Protein AF-A0A0D0J124-F1 (afdb_monomer)

pLDDT: mean 75.65, std 25.46, range [23.95, 98.06]

Organism: NCBI:txid1602169

Nearest PDB structures (foldseek):
  6egc-assembly1_A  TM=4.442E-01  e=1.620E+00  synthetic construct
  6vud-assembly1_B  TM=5.228E-01  e=5.026E+00  Ehrlichia ch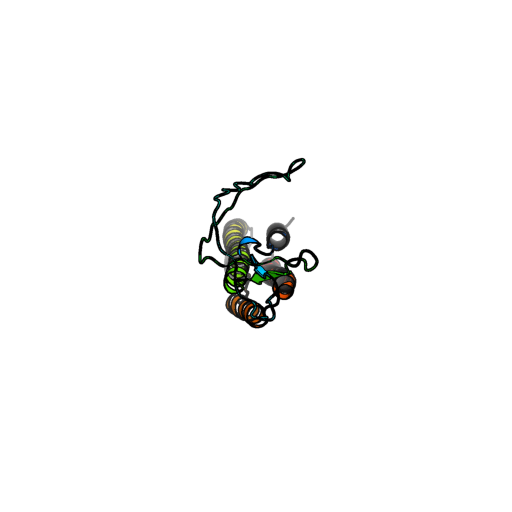affeensis str. Arkansas

Structure (mmCIF, N/CA/C/O backbone):
data_AF-A0A0D0J124-F1
#
_entry.id   AF-A0A0D0J124-F1
#
loop_
_atom_site.group_PDB
_atom_site.id
_atom_site.type_symbol
_atom_site.label_atom_id
_atom_site.label_alt_id
_atom_site.label_comp_id
_atom_site.label_asym_id
_atom_site.label_entity_id
_atom_site.label_seq_id
_atom_site.pdbx_PDB_ins_code
_atom_site.Cartn_x
_atom_site.Cartn_y
_atom_site.Cartn_z
_atom_site.occupancy
_atom_site.B_iso_or_equiv
_atom_site.auth_se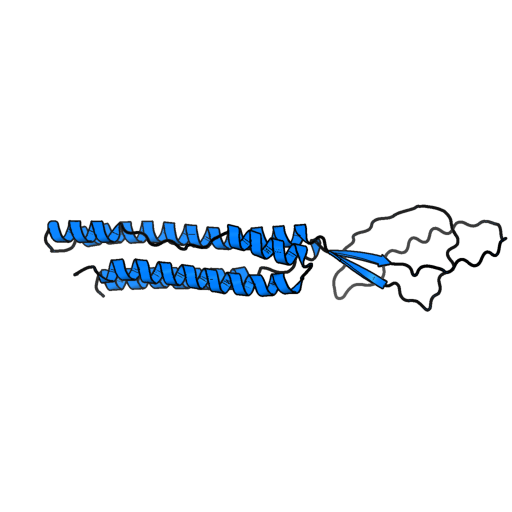q_id
_atom_site.auth_comp_id
_atom_site.auth_asym_id
_atom_site.auth_atom_id
_atom_site.pdbx_PDB_model_num
ATOM 1 N N . MET A 1 1 ? -25.513 6.585 13.853 1.00 73.81 1 MET A N 1
ATOM 2 C CA . MET A 1 1 ? -24.207 6.013 13.490 1.00 73.81 1 MET A CA 1
ATOM 3 C C . MET A 1 1 ? -23.538 5.579 14.777 1.00 73.81 1 MET A C 1
ATOM 5 O O . MET A 1 1 ? -23.297 6.422 15.634 1.00 73.81 1 MET A O 1
ATOM 9 N N . SER A 1 2 ? -23.366 4.275 14.939 1.00 86.00 2 SER A N 1
ATOM 10 C CA . SER A 1 2 ? -22.624 3.636 16.028 1.00 86.00 2 SER A CA 1
ATOM 11 C C . SER A 1 2 ? -21.136 3.991 15.963 1.00 86.00 2 SER A C 1
ATOM 13 O O . SER A 1 2 ? -20.645 4.495 14.946 1.00 86.00 2 SER A O 1
ATOM 15 N N . VAL A 1 3 ? -20.406 3.716 17.047 1.00 87.25 3 VAL A N 1
ATOM 16 C CA . VAL A 1 3 ? -18.958 3.964 17.108 1.00 87.25 3 VAL A CA 1
ATOM 17 C C . VAL A 1 3 ? -18.250 3.180 15.999 1.00 87.25 3 VAL A C 1
ATOM 19 O O . VAL A 1 3 ? -17.533 3.779 15.201 1.00 87.25 3 VAL A O 1
ATOM 22 N N . LYS A 1 4 ? -18.519 1.876 15.852 1.00 88.50 4 LYS A N 1
ATOM 23 C CA . LYS A 1 4 ? -17.908 1.059 14.789 1.00 88.50 4 LYS A CA 1
ATOM 24 C C . LYS A 1 4 ? -18.169 1.594 13.377 1.00 88.50 4 LYS A C 1
ATOM 26 O O . LYS A 1 4 ? -17.225 1.708 12.603 1.00 88.50 4 LYS A O 1
ATOM 31 N N . GLU A 1 5 ? -19.399 2.003 13.051 1.00 90.75 5 GLU A N 1
ATOM 32 C CA . GLU A 1 5 ? -19.737 2.552 11.726 1.00 90.75 5 GLU A CA 1
ATOM 33 C C . GLU A 1 5 ? -18.940 3.825 11.417 1.00 90.75 5 GLU A C 1
ATOM 35 O O . GLU A 1 5 ? -18.435 3.982 10.308 1.00 90.75 5 GLU A O 1
ATOM 40 N N . LYS A 1 6 ? -18.767 4.709 12.409 1.00 93.75 6 LYS A N 1
ATOM 41 C CA . LYS A 1 6 ? -17.961 5.932 12.283 1.00 93.75 6 LYS A CA 1
ATOM 42 C C . LYS A 1 6 ? -16.491 5.620 11.977 1.00 93.75 6 LYS A C 1
ATOM 44 O O . LYS A 1 6 ? -15.909 6.263 11.106 1.00 93.75 6 LYS A O 1
ATOM 49 N N . TYR A 1 7 ? -15.893 4.644 12.664 1.00 93.75 7 TYR A N 1
ATOM 50 C CA . TYR A 1 7 ? -14.488 4.274 12.442 1.00 93.75 7 TYR A CA 1
ATOM 51 C C . TYR A 1 7 ? -14.276 3.465 11.156 1.00 93.75 7 TYR A C 1
ATOM 53 O O . TYR A 1 7 ? -13.267 3.671 10.487 1.00 93.75 7 TYR A O 1
ATOM 61 N N . ILE A 1 8 ? -15.237 2.632 10.745 1.00 94.31 8 ILE A N 1
ATOM 62 C CA . ILE A 1 8 ? -15.225 1.962 9.433 1.00 94.31 8 ILE A CA 1
ATOM 63 C C . ILE A 1 8 ? -15.361 2.992 8.299 1.00 94.31 8 ILE A C 1
ATOM 65 O O . ILE A 1 8 ? -14.621 2.921 7.320 1.00 94.31 8 ILE A O 1
ATOM 69 N N . ALA A 1 9 ? -16.232 3.997 8.441 1.00 95.88 9 ALA A N 1
ATOM 70 C CA . ALA A 1 9 ? -16.365 5.077 7.461 1.00 95.88 9 ALA A CA 1
ATOM 71 C C . ALA A 1 9 ? -15.081 5.918 7.334 1.00 95.88 9 ALA A C 1
ATOM 73 O O . ALA A 1 9 ? -14.660 6.222 6.219 1.00 95.88 9 ALA A O 1
ATOM 74 N N . ALA A 1 10 ? -14.426 6.244 8.454 1.00 96.06 10 ALA A N 1
ATOM 75 C CA . ALA A 1 10 ? -13.139 6.942 8.446 1.00 96.06 10 ALA A CA 1
ATOM 76 C C . ALA A 1 10 ? -12.021 6.093 7.809 1.00 96.06 10 ALA A C 1
ATOM 78 O O . ALA A 1 10 ? -11.262 6.593 6.984 1.00 96.06 10 ALA A O 1
ATOM 79 N N . LEU A 1 11 ? -11.959 4.796 8.125 1.00 95.75 11 LEU A N 1
ATOM 80 C CA . LEU A 1 11 ? -11.015 3.853 7.518 1.00 95.75 11 LEU A CA 1
ATOM 81 C C . LEU A 1 11 ? -11.215 3.731 5.992 1.00 95.75 11 LEU A C 1
ATOM 83 O O . LEU A 1 11 ? -10.244 3.636 5.244 1.00 95.75 11 LEU A O 1
ATOM 87 N N . ASN A 1 12 ? -12.466 3.772 5.525 1.00 97.19 12 ASN A N 1
ATOM 88 C CA . ASN A 1 12 ? -12.813 3.749 4.103 1.00 97.19 12 ASN A CA 1
ATOM 89 C C . ASN A 1 12 ? -12.414 5.050 3.376 1.00 97.19 12 ASN A C 1
ATOM 91 O O . ASN A 1 12 ? -11.966 5.002 2.234 1.00 97.19 12 ASN A O 1
ATOM 95 N N . ASP A 1 13 ? -12.535 6.210 4.027 1.00 97.50 13 ASP A N 1
ATOM 96 C CA . ASP A 1 13 ? -12.048 7.491 3.492 1.00 97.50 13 ASP A CA 1
ATOM 97 C C . ASP A 1 13 ? -10.513 7.490 3.336 1.00 97.50 13 ASP A C 1
ATOM 99 O O . ASP A 1 13 ? -9.984 7.870 2.290 1.00 97.50 13 ASP A O 1
ATOM 103 N N . GLU A 1 14 ? -9.784 6.960 4.322 1.00 96.81 14 GLU A N 1
ATOM 104 C CA . GLU A 1 14 ? -8.326 6.775 4.246 1.00 96.81 14 GLU A CA 1
ATOM 105 C C . GLU A 1 14 ? -7.906 5.794 3.137 1.00 96.81 14 GLU A C 1
ATOM 107 O O . GLU A 1 14 ? -7.009 6.097 2.343 1.00 96.81 14 GLU A O 1
ATOM 112 N N . GLN A 1 15 ? -8.602 4.659 3.007 1.00 97.75 15 GLN A N 1
ATOM 113 C CA . GLN A 1 15 ? -8.413 3.704 1.908 1.00 97.75 15 GLN A CA 1
ATOM 114 C C . GLN A 1 15 ? -8.606 4.381 0.540 1.00 97.75 15 GLN A C 1
ATOM 116 O O . GLN A 1 15 ? -7.751 4.257 -0.345 1.00 97.75 15 GLN A O 1
ATOM 121 N N . ALA A 1 16 ? -9.676 5.164 0.378 1.00 98.06 16 ALA A N 1
ATOM 122 C CA . ALA A 1 16 ? -9.990 5.845 -0.874 1.00 98.06 16 ALA A CA 1
ATOM 123 C C . ALA A 1 16 ? -8.939 6.909 -1.235 1.00 98.06 16 ALA A C 1
ATOM 125 O O . ALA A 1 16 ? -8.523 6.997 -2.398 1.00 98.06 16 ALA A O 1
ATOM 126 N N . LYS A 1 17 ? -8.447 7.675 -0.249 1.00 97.62 17 LYS A N 1
ATOM 127 C CA . LYS A 1 17 ? -7.340 8.634 -0.427 1.00 97.62 17 LYS A CA 1
ATOM 128 C C . LYS A 1 17 ? -6.074 7.945 -0.922 1.00 97.62 17 LYS A C 1
ATOM 130 O O . LYS A 1 17 ? -5.463 8.429 -1.874 1.00 97.62 17 LYS A O 1
ATOM 135 N N . MET A 1 18 ? -5.693 6.810 -0.334 1.00 97.06 18 MET A N 1
ATOM 136 C CA . MET A 1 18 ? -4.470 6.094 -0.720 1.00 97.06 18 MET A CA 1
ATOM 137 C C . MET A 1 18 ? -4.591 5.452 -2.104 1.00 97.06 18 MET A C 1
ATOM 139 O O . MET A 1 18 ? -3.680 5.600 -2.918 1.00 97.06 18 MET A O 1
ATOM 143 N N . VAL A 1 19 ? -5.733 4.841 -2.438 1.00 97.81 19 VAL A N 1
ATOM 144 C CA . VAL A 1 19 ? -5.999 4.332 -3.799 1.00 97.81 19 VAL A CA 1
ATOM 145 C C . VAL A 1 19 ? -5.957 5.461 -4.838 1.00 97.81 19 VAL A C 1
ATOM 147 O O . VAL A 1 19 ? -5.409 5.278 -5.928 1.00 97.81 19 VAL A O 1
ATOM 150 N N . SER A 1 20 ? -6.498 6.638 -4.510 1.00 97.94 20 SER A N 1
ATOM 151 C CA . SER A 1 20 ? -6.435 7.830 -5.367 1.00 97.94 20 SER A CA 1
ATOM 152 C C . SER A 1 20 ? -4.997 8.340 -5.537 1.00 97.94 20 SER A C 1
ATOM 154 O O . SER A 1 20 ? -4.557 8.580 -6.663 1.00 97.94 20 SER A O 1
ATOM 156 N N . TYR A 1 21 ? -4.231 8.427 -4.443 1.00 97.88 21 TYR A N 1
ATOM 157 C CA . TYR A 1 21 ? -2.821 8.824 -4.456 1.00 97.88 21 TYR A CA 1
ATOM 158 C C . TYR A 1 21 ? -1.976 7.907 -5.343 1.00 97.88 21 TYR A C 1
ATOM 160 O O . TYR A 1 21 ? -1.244 8.409 -6.197 1.00 97.88 21 TYR A O 1
ATOM 168 N N . VAL A 1 22 ? -2.107 6.580 -5.191 1.00 97.56 22 VAL A N 1
ATOM 169 C CA . VAL A 1 22 ? -1.366 5.605 -6.007 1.00 97.56 22 VAL A CA 1
ATOM 170 C C . VAL A 1 22 ? -1.621 5.878 -7.485 1.00 97.56 22 VAL A C 1
ATOM 172 O O . VAL A 1 22 ? -0.664 6.179 -8.190 1.00 97.56 22 VAL A O 1
ATOM 175 N N . LYS A 1 23 ? -2.888 5.892 -7.925 1.00 96.62 23 LYS A N 1
ATOM 176 C CA . LYS A 1 23 ? -3.275 6.163 -9.325 1.00 96.62 23 LYS A CA 1
ATOM 177 C C . LYS A 1 23 ? -2.755 7.505 -9.844 1.00 96.62 23 LYS A C 1
ATOM 179 O O . LYS A 1 23 ? -2.317 7.613 -10.986 1.00 96.62 23 LYS A O 1
ATOM 184 N N . GLN A 1 24 ? -2.811 8.553 -9.019 1.00 96.50 24 GLN A N 1
ATOM 185 C CA . GLN A 1 24 ? -2.349 9.882 -9.418 1.00 96.50 24 GLN A CA 1
ATOM 186 C C . GLN A 1 24 ? -0.824 9.936 -9.583 1.00 96.50 24 GLN A C 1
ATOM 188 O O . GLN A 1 24 ? -0.323 10.688 -10.420 1.00 96.50 24 GLN A O 1
ATOM 193 N N . MET A 1 25 ? -0.078 9.189 -8.770 1.00 96.38 25 MET A N 1
ATOM 194 C CA . MET A 1 25 ? 1.382 9.220 -8.775 1.00 96.38 25 MET A CA 1
ATOM 195 C C . MET A 1 25 ? 1.989 8.224 -9.761 1.00 96.38 25 MET A C 1
ATOM 197 O O . MET A 1 25 ? 2.951 8.589 -10.432 1.00 96.38 25 MET A O 1
ATOM 201 N N . THR A 1 26 ? 1.407 7.034 -9.943 1.00 93.38 26 THR A N 1
ATOM 202 C CA . THR A 1 26 ? 1.798 6.077 -10.997 1.00 93.38 26 THR A CA 1
ATOM 203 C C . THR A 1 26 ? 1.629 6.690 -12.385 1.00 93.38 26 THR A C 1
ATOM 205 O O . THR A 1 26 ? 2.547 6.607 -13.198 1.00 93.38 26 THR A O 1
ATOM 208 N N . ALA A 1 27 ? 0.538 7.425 -12.625 1.00 92.12 27 ALA A N 1
ATOM 209 C CA . ALA A 1 27 ? 0.311 8.165 -13.870 1.00 92.12 27 ALA A CA 1
ATOM 210 C C . ALA A 1 27 ? 1.366 9.257 -14.168 1.00 92.12 27 ALA A C 1
ATOM 212 O O . ALA A 1 27 ? 1.490 9.690 -15.313 1.00 92.12 27 ALA A O 1
ATOM 213 N N . LYS A 1 28 ? 2.137 9.702 -13.164 1.00 92.19 28 LYS A N 1
ATOM 214 C CA . LYS A 1 28 ? 3.252 10.656 -13.323 1.00 92.19 28 LYS A CA 1
ATOM 215 C C . LYS A 1 28 ? 4.610 9.970 -13.531 1.00 92.19 28 LYS A C 1
ATOM 217 O O . LYS A 1 28 ? 5.585 10.668 -13.802 1.00 92.19 28 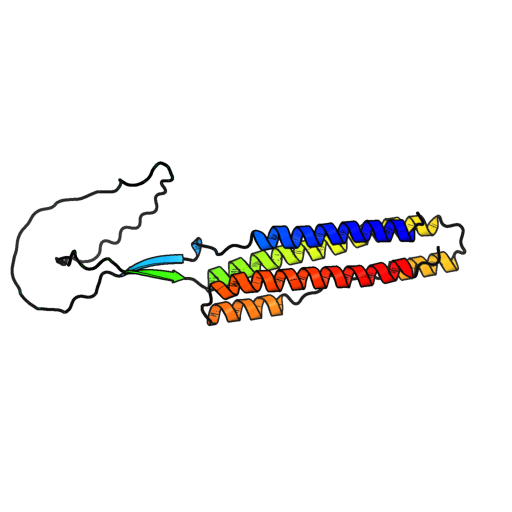LYS A O 1
ATOM 222 N N . VAL A 1 29 ? 4.705 8.641 -13.408 1.00 90.81 29 VAL A N 1
ATOM 223 C CA . VAL A 1 29 ? 5.955 7.892 -13.633 1.00 90.81 29 VAL A CA 1
ATOM 224 C C . VAL A 1 29 ? 6.166 7.703 -15.135 1.00 90.81 29 VAL A C 1
ATOM 226 O O . VAL A 1 29 ? 5.657 6.766 -15.752 1.00 90.81 29 VAL A O 1
ATOM 229 N N . THR A 1 30 ? 6.912 8.625 -15.736 1.00 86.94 30 THR A N 1
ATOM 230 C CA . THR A 1 30 ? 7.206 8.650 -17.172 1.00 86.94 30 THR A CA 1
ATOM 231 C C . THR A 1 30 ? 8.620 8.165 -17.479 1.00 86.94 30 THR A C 1
ATOM 233 O O . THR A 1 30 ? 9.482 8.074 -16.607 1.00 86.94 30 THR A O 1
ATOM 236 N N . PHE A 1 31 ? 8.869 7.835 -18.748 1.00 82.06 31 PHE A N 1
ATOM 237 C CA . PHE A 1 31 ? 10.199 7.431 -19.186 1.00 82.06 31 PHE A CA 1
ATOM 238 C C . PHE A 1 31 ? 11.176 8.624 -19.103 1.00 82.06 31 PHE A C 1
ATOM 240 O O . PHE A 1 31 ? 10.861 9.701 -19.619 1.00 82.06 31 PHE A O 1
ATOM 247 N N . PRO A 1 32 ? 12.358 8.476 -18.475 1.00 83.69 32 PRO A N 1
ATOM 248 C CA . PRO A 1 32 ? 13.297 9.575 -18.319 1.00 83.69 32 PRO A CA 1
ATOM 249 C C . PRO A 1 32 ? 14.093 9.789 -19.613 1.00 83.69 32 PRO A C 1
ATOM 251 O O . PRO A 1 32 ? 15.138 9.176 -19.819 1.00 83.69 32 PRO A O 1
ATOM 254 N N . GLU A 1 33 ? 13.654 10.718 -20.465 1.00 79.44 33 GLU A N 1
ATOM 255 C CA . GLU A 1 33 ? 14.384 11.092 -21.695 1.00 79.44 33 GLU A CA 1
ATOM 256 C C . GLU A 1 33 ? 15.822 11.587 -21.422 1.00 79.44 33 GLU A C 1
ATOM 258 O O . GLU A 1 33 ? 16.688 11.515 -22.286 1.00 79.44 33 GLU A O 1
ATOM 263 N N . THR A 1 34 ? 16.139 11.999 -20.189 1.00 75.38 34 THR A N 1
ATOM 264 C CA . THR A 1 34 ? 17.513 12.307 -19.740 1.00 75.38 34 THR A CA 1
ATOM 265 C C . THR A 1 34 ? 18.448 11.087 -19.678 1.00 75.38 34 THR A C 1
ATOM 267 O O . THR A 1 34 ? 19.662 11.248 -19.531 1.00 75.38 34 THR A O 1
ATOM 270 N N . ALA A 1 35 ? 17.915 9.865 -19.787 1.00 72.62 35 ALA A N 1
ATOM 271 C CA . ALA A 1 35 ? 18.682 8.629 -19.942 1.00 72.62 35 ALA A CA 1
ATOM 272 C C . ALA A 1 35 ? 19.014 8.299 -21.412 1.00 72.62 35 ALA A C 1
ATOM 274 O O . ALA A 1 35 ? 19.743 7.336 -21.659 1.00 72.62 35 ALA A O 1
ATOM 275 N N . VAL A 1 36 ? 18.504 9.081 -22.369 1.00 73.62 36 VAL A N 1
ATOM 276 C CA . VAL A 1 36 ? 18.683 8.874 -23.810 1.00 73.62 36 VAL A CA 1
ATOM 277 C C . VAL A 1 36 ? 19.833 9.722 -24.343 1.00 73.62 36 VAL A C 1
ATOM 279 O O . VAL A 1 36 ? 19.888 10.933 -24.136 1.00 73.62 36 VAL A O 1
ATOM 282 N N . THR A 1 37 ? 20.725 9.100 -25.106 1.00 72.00 37 THR A N 1
ATOM 283 C CA . THR A 1 37 ? 21.725 9.780 -25.932 1.00 72.00 37 THR A CA 1
ATOM 284 C C . THR A 1 37 ? 21.418 9.533 -27.410 1.00 72.00 37 THR A C 1
ATOM 286 O O . THR A 1 37 ? 21.247 8.402 -27.860 1.00 72.00 37 THR A O 1
ATOM 289 N N . THR A 1 38 ? 21.333 10.606 -28.198 1.00 63.34 38 THR A N 1
ATOM 290 C CA . THR A 1 38 ? 21.086 10.512 -29.646 1.00 63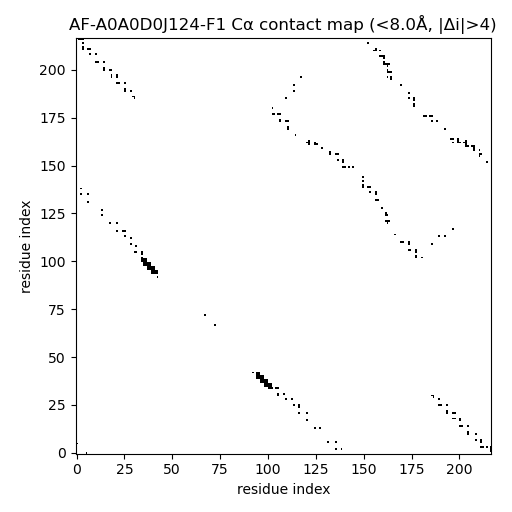.34 38 THR A CA 1
ATOM 291 C C . THR A 1 38 ? 22.402 10.643 -30.395 1.00 63.34 38 THR A C 1
ATOM 293 O O . THR A 1 38 ? 22.929 11.742 -30.562 1.00 63.34 38 THR A O 1
ATOM 296 N N . ASN A 1 39 ? 22.928 9.517 -30.872 1.00 59.66 39 ASN A N 1
ATOM 297 C CA . ASN A 1 39 ? 24.173 9.474 -31.631 1.00 59.66 39 ASN A CA 1
ATOM 298 C C . ASN A 1 39 ? 23.885 9.468 -33.139 1.00 59.66 39 ASN A C 1
ATOM 300 O O . ASN A 1 39 ? 23.254 8.550 -33.664 1.00 59.66 39 ASN A O 1
ATOM 304 N N . TYR A 1 40 ? 24.375 10.479 -33.859 1.00 53.62 40 TYR A N 1
ATOM 305 C CA . TYR A 1 40 ? 24.262 10.545 -35.318 1.00 53.62 40 TYR A CA 1
ATOM 306 C C . TYR A 1 40 ? 25.367 9.724 -35.981 1.00 53.62 40 TYR A C 1
ATOM 308 O O . TYR A 1 40 ? 26.508 10.175 -36.110 1.00 53.62 40 TYR A O 1
ATOM 316 N N . ILE A 1 41 ? 25.027 8.524 -36.448 1.00 52.62 41 ILE A N 1
ATOM 317 C CA . ILE A 1 41 ? 25.964 7.685 -37.193 1.00 52.62 41 ILE A CA 1
ATOM 318 C C . ILE A 1 41 ? 26.065 8.238 -38.618 1.00 52.62 41 ILE A C 1
ATOM 320 O O . ILE A 1 41 ? 25.146 8.101 -39.433 1.00 52.62 41 ILE A O 1
ATOM 324 N N . LYS A 1 42 ? 27.203 8.871 -38.933 1.00 48.81 42 LYS A N 1
ATOM 325 C CA . LYS A 1 42 ? 27.579 9.158 -40.324 1.00 48.81 42 LYS A CA 1
ATOM 326 C C . LYS A 1 42 ? 27.743 7.819 -41.059 1.00 48.81 42 LYS A C 1
ATOM 328 O O . LYS A 1 42 ? 28.397 6.929 -40.516 1.00 48.81 42 LYS A O 1
ATOM 333 N N . PRO A 1 43 ? 27.182 7.649 -42.270 1.00 42.22 43 PRO A N 1
ATOM 334 C CA . PRO A 1 43 ? 27.295 6.391 -42.999 1.00 42.22 43 PRO A CA 1
ATOM 335 C C . PRO A 1 43 ? 28.767 6.050 -43.260 1.00 42.22 43 PRO A C 1
ATOM 337 O O . PRO A 1 43 ? 29.526 6.886 -43.756 1.00 42.22 43 PRO A O 1
ATOM 340 N N . ALA A 1 44 ? 29.159 4.816 -42.935 1.00 42.22 44 ALA A N 1
ATOM 341 C CA . ALA A 1 44 ? 30.499 4.314 -43.208 1.00 42.22 44 ALA A CA 1
ATOM 342 C C . ALA A 1 44 ? 30.788 4.351 -44.718 1.00 42.22 44 ALA A C 1
ATOM 344 O O . ALA A 1 44 ? 29.937 3.994 -45.539 1.00 42.22 44 ALA A O 1
ATOM 345 N N . LYS A 1 45 ? 31.993 4.794 -45.090 1.00 50.31 45 LYS A N 1
ATOM 346 C CA . LYS A 1 45 ? 32.449 4.784 -46.483 1.00 50.31 45 LYS A CA 1
ATOM 347 C C . LYS A 1 45 ? 33.103 3.451 -46.823 1.00 50.31 45 LYS A C 1
ATOM 349 O O . LYS A 1 45 ? 33.914 2.953 -46.052 1.00 50.31 45 LYS A O 1
ATOM 354 N N . HIS A 1 46 ? 32.845 2.961 -48.034 1.00 34.59 46 HIS A N 1
ATOM 355 C CA . HIS A 1 46 ? 33.808 2.095 -48.706 1.00 34.59 46 HIS A CA 1
ATOM 356 C C . HIS A 1 46 ? 35.042 2.930 -49.066 1.00 34.59 46 HIS A C 1
ATOM 358 O O . HIS A 1 46 ? 34.918 4.009 -49.651 1.00 34.59 46 HIS A O 1
ATOM 364 N N . THR A 1 47 ? 36.224 2.439 -48.708 1.00 31.47 47 THR A N 1
ATOM 365 C CA . THR A 1 47 ? 37.494 3.092 -49.024 1.00 31.47 47 THR A CA 1
ATOM 366 C C . THR A 1 47 ? 37.833 2.869 -50.494 1.00 31.47 47 THR A C 1
ATOM 368 O O . THR A 1 47 ? 38.242 1.776 -50.873 1.00 31.47 47 THR A O 1
ATOM 371 N N . VAL A 1 48 ? 37.702 3.907 -51.320 1.00 33.66 48 VAL A N 1
ATOM 372 C CA . VAL A 1 48 ? 38.385 3.969 -52.619 1.00 33.66 48 VAL A CA 1
ATOM 373 C C . VAL A 1 48 ? 39.555 4.925 -52.453 1.00 33.66 48 VAL A C 1
ATOM 375 O O . VAL A 1 48 ? 39.361 6.101 -52.149 1.00 33.66 48 VAL A O 1
ATOM 378 N N . ALA A 1 49 ? 40.770 4.402 -52.597 1.00 33.84 49 ALA A N 1
ATOM 379 C CA . ALA A 1 49 ? 41.977 5.207 -52.561 1.00 33.84 49 ALA A CA 1
ATOM 380 C C . ALA A 1 49 ? 42.152 5.934 -53.902 1.00 33.84 49 ALA A C 1
ATOM 382 O O . ALA A 1 49 ? 42.411 5.307 -54.926 1.00 33.84 49 ALA A O 1
ATOM 383 N N . SER A 1 50 ? 42.051 7.260 -53.888 1.00 30.92 50 SER A N 1
ATOM 384 C CA . SER A 1 50 ? 42.555 8.128 -54.952 1.00 30.92 50 SER A CA 1
ATOM 385 C C . SER A 1 50 ? 43.171 9.369 -54.311 1.00 30.92 50 SER A C 1
ATOM 387 O O . SER A 1 50 ? 42.567 10.014 -53.454 1.00 30.92 50 SER A O 1
ATOM 389 N N . GLY A 1 51 ? 44.437 9.629 -54.637 1.00 30.12 51 GLY A N 1
ATOM 390 C CA . GLY A 1 51 ? 45.229 10.667 -53.982 1.00 30.12 51 GLY A CA 1
ATOM 391 C C . GLY A 1 51 ? 45.055 12.060 -54.588 1.00 30.12 51 GLY A C 1
ATOM 392 O O . GLY A 1 51 ? 44.367 12.241 -55.585 1.00 30.12 51 GLY A O 1
ATOM 393 N N . ILE A 1 52 ? 45.807 13.001 -54.006 1.00 28.75 52 ILE A N 1
ATOM 394 C CA . ILE A 1 52 ? 46.135 14.327 -54.551 1.00 28.75 52 ILE A CA 1
ATOM 395 C C . ILE A 1 52 ? 44.936 15.286 -54.696 1.00 28.75 52 ILE A C 1
ATOM 397 O O . ILE A 1 52 ? 44.250 15.308 -55.710 1.00 28.75 52 ILE A O 1
ATOM 401 N N . CYS A 1 53 ? 44.797 16.214 -53.742 1.00 26.20 53 CYS A N 1
ATOM 402 C CA . CYS A 1 53 ? 45.127 17.612 -54.048 1.00 26.20 53 CYS A CA 1
ATOM 403 C C . CYS A 1 53 ? 45.377 18.453 -52.786 1.00 26.20 53 CYS A C 1
ATOM 405 O O . CYS A 1 53 ? 44.913 18.129 -51.694 1.00 26.20 53 CYS A O 1
ATOM 407 N N . LEU A 1 54 ? 46.173 19.507 -52.962 1.00 29.56 54 LEU A N 1
ATOM 408 C CA . LEU A 1 54 ? 46.688 20.407 -51.927 1.00 29.56 54 LEU A CA 1
ATOM 409 C C . LEU A 1 54 ? 45.817 21.670 -51.762 1.00 29.56 54 LEU A C 1
ATOM 411 O O . LEU A 1 54 ? 44.880 21.895 -52.519 1.00 29.56 54 LEU A O 1
ATOM 415 N N . ALA A 1 55 ? 46.265 22.524 -50.834 1.00 25.84 55 ALA A N 1
ATOM 416 C CA . ALA A 1 55 ? 45.976 23.955 -50.702 1.00 25.84 55 ALA A CA 1
ATOM 417 C C . ALA A 1 55 ? 44.667 24.376 -50.001 1.00 25.84 55 ALA A C 1
ATOM 419 O O . ALA A 1 55 ? 43.586 24.364 -50.572 1.00 25.84 55 ALA A O 1
ATOM 420 N N . GLY A 1 56 ? 44.847 24.885 -48.775 1.00 24.66 56 GLY A N 1
ATOM 421 C CA . GLY A 1 56 ? 44.646 26.312 -48.490 1.00 24.66 56 GLY A CA 1
ATOM 422 C C . GLY A 1 56 ? 43.215 26.853 -48.387 1.00 24.66 56 GLY A C 1
ATOM 423 O O . GLY A 1 56 ? 42.437 26.790 -49.327 1.00 24.66 56 GLY A O 1
ATOM 424 N N . GLY A 1 57 ? 42.930 27.536 -47.274 1.00 23.95 57 GLY A N 1
ATOM 425 C CA . GLY A 1 57 ? 41.762 28.414 -47.143 1.00 23.95 57 GLY A CA 1
ATOM 426 C C . GLY A 1 57 ? 40.922 28.112 -45.909 1.00 23.95 57 GLY A C 1
ATOM 427 O O . GLY A 1 57 ? 40.146 27.161 -45.884 1.00 23.95 57 GLY A O 1
ATOM 428 N N . ALA A 1 58 ? 41.058 28.947 -44.880 1.00 35.03 58 ALA A N 1
ATOM 429 C CA . ALA A 1 58 ? 40.165 28.913 -43.732 1.00 35.03 58 ALA A CA 1
ATOM 430 C C . ALA A 1 58 ? 38.776 29.446 -44.115 1.00 35.03 58 ALA A C 1
ATOM 432 O 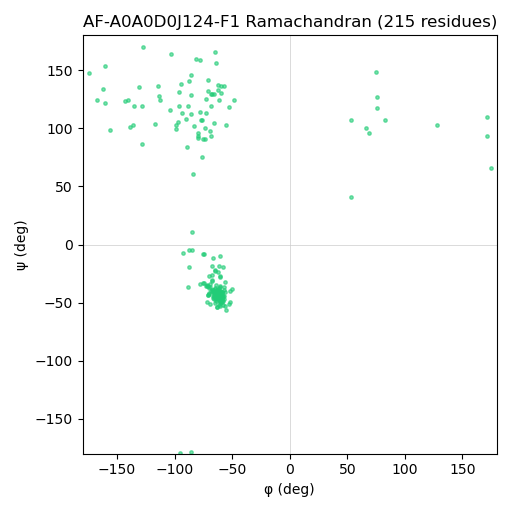O . ALA A 1 58 ? 38.670 30.546 -44.653 1.00 35.03 58 ALA A O 1
ATOM 433 N N . LEU A 1 59 ? 37.716 28.727 -43.741 1.00 26.19 59 LEU A N 1
ATOM 434 C CA . LEU A 1 59 ? 36.400 29.323 -43.511 1.00 26.19 59 LEU A CA 1
ATOM 435 C C . LEU A 1 59 ? 35.788 28.743 -42.236 1.00 26.19 59 LEU A C 1
ATOM 437 O O . LEU A 1 59 ? 35.265 27.629 -42.205 1.00 26.19 59 LEU A O 1
ATOM 441 N N . SER A 1 60 ? 35.854 29.544 -41.176 1.00 35.91 60 SER A N 1
ATOM 442 C CA . SER A 1 60 ? 35.149 29.326 -39.918 1.00 35.91 60 SER A CA 1
ATOM 443 C C . SER A 1 60 ? 33.646 29.496 -40.143 1.00 35.9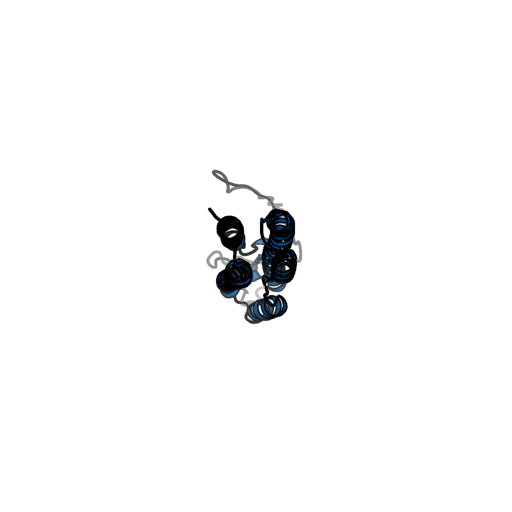1 60 SER A C 1
ATOM 445 O O . SER A 1 60 ? 33.132 30.609 -40.073 1.00 35.91 60 SER A O 1
ATOM 447 N N . ILE A 1 61 ? 32.922 28.408 -40.411 1.00 33.47 61 ILE A N 1
ATOM 448 C CA . ILE A 1 61 ? 31.455 28.451 -40.482 1.00 33.47 61 ILE A CA 1
ATOM 449 C C . ILE A 1 61 ? 30.885 28.185 -39.089 1.00 33.47 61 ILE A C 1
ATOM 451 O O . ILE A 1 61 ? 30.513 27.068 -38.730 1.00 33.47 61 ILE A O 1
ATOM 455 N N . ALA A 1 62 ? 30.816 29.255 -38.300 1.00 34.84 62 ALA A N 1
ATOM 456 C CA . ALA A 1 62 ? 29.911 29.325 -37.167 1.00 34.84 62 ALA A CA 1
ATOM 457 C C . ALA A 1 62 ? 28.482 29.509 -37.701 1.00 34.84 62 ALA A C 1
ATOM 459 O O . ALA A 1 62 ? 28.093 30.613 -38.068 1.00 34.84 62 ALA A O 1
ATOM 460 N N . VAL A 1 63 ? 27.700 28.428 -37.745 1.00 29.12 63 VAL A N 1
ATOM 461 C CA . VAL A 1 63 ? 26.238 28.499 -37.900 1.00 29.12 63 VAL A CA 1
ATOM 462 C C . VAL A 1 63 ? 25.600 27.659 -36.802 1.00 29.12 63 VAL A C 1
ATOM 464 O O . VAL A 1 63 ? 25.291 26.481 -36.968 1.00 29.12 63 VAL A O 1
ATOM 467 N N . GLY A 1 64 ? 25.412 28.300 -35.652 1.00 26.97 64 GLY A N 1
ATOM 468 C CA . GLY A 1 64 ? 24.199 28.067 -34.880 1.00 26.97 64 GLY A CA 1
ATOM 469 C C . GLY A 1 64 ? 23.066 28.913 -35.468 1.00 26.97 64 GLY A C 1
ATOM 470 O O . GLY A 1 64 ? 23.332 29.921 -36.116 1.00 26.97 64 GLY A O 1
ATOM 471 N N . LEU A 1 65 ? 21.823 28.524 -35.172 1.00 25.64 65 LEU A N 1
ATOM 472 C CA . LEU A 1 65 ? 20.588 29.268 -35.460 1.00 25.64 65 LEU A CA 1
ATOM 473 C C . LEU A 1 65 ? 20.200 29.380 -36.949 1.00 25.64 65 LEU A C 1
ATOM 475 O O . LEU A 1 65 ? 20.518 30.346 -37.632 1.00 25.64 65 LEU A O 1
ATOM 479 N N . TYR A 1 66 ? 19.327 28.476 -37.393 1.00 29.06 66 TYR A N 1
ATOM 480 C CA . TYR A 1 66 ? 17.897 28.800 -37.326 1.00 29.06 66 TYR A CA 1
ATOM 481 C C . TYR A 1 66 ? 17.049 27.529 -37.405 1.00 29.06 66 TYR A C 1
ATOM 483 O O . TYR A 1 66 ? 17.152 26.788 -38.376 1.00 29.06 66 TYR A O 1
ATOM 491 N N . LEU A 1 67 ? 16.222 27.309 -36.380 1.00 32.69 67 LEU A N 1
ATOM 492 C CA . LEU A 1 67 ? 14.876 26.725 -36.432 1.00 32.69 67 LEU A CA 1
ATOM 493 C C . LEU A 1 67 ? 14.425 26.485 -34.989 1.00 32.69 67 LEU A C 1
ATOM 495 O O . LEU A 1 67 ? 14.777 25.470 -34.405 1.00 32.69 67 LEU A O 1
ATOM 499 N N . GLU A 1 68 ? 13.715 27.465 -34.425 1.00 32.84 68 GLU A N 1
ATOM 500 C CA . GLU A 1 68 ? 12.540 27.281 -33.554 1.00 32.84 68 GLU A CA 1
ATOM 501 C C . GLU A 1 68 ? 12.122 28.624 -32.937 1.00 32.84 68 GLU A C 1
ATOM 503 O O . GLU A 1 68 ? 12.835 29.187 -32.111 1.00 32.84 68 GLU A O 1
ATOM 508 N N . LYS A 1 69 ? 10.979 29.159 -33.372 1.00 37.69 69 LYS A N 1
ATOM 509 C CA . LYS A 1 69 ? 9.749 29.412 -32.591 1.00 37.69 69 LYS A CA 1
ATOM 510 C C . LYS A 1 69 ? 8.693 29.902 -33.602 1.00 37.69 69 LYS A C 1
ATOM 512 O O . LYS A 1 69 ? 9.055 30.546 -34.578 1.00 37.69 69 LYS A O 1
ATOM 517 N N . ASN A 1 70 ? 7.392 29.650 -33.475 1.00 33.19 70 ASN A N 1
ATOM 518 C CA . ASN A 1 70 ? 6.572 29.231 -32.328 1.00 33.19 70 ASN A CA 1
ATOM 519 C C . ASN A 1 70 ? 7.024 27.938 -31.599 1.00 33.19 70 ASN A C 1
ATOM 521 O O . ASN A 1 70 ? 6.737 26.840 -32.053 1.00 33.19 70 ASN A O 1
ATOM 525 N N . GLY A 1 71 ? 7.675 28.101 -30.433 1.00 27.62 71 GLY A N 1
ATOM 526 C CA . GLY A 1 71 ? 8.205 27.032 -29.554 1.00 27.62 71 GLY A CA 1
ATOM 527 C C . GLY A 1 71 ? 9.497 26.325 -30.027 1.00 27.62 71 GLY A C 1
ATOM 528 O O . GLY A 1 71 ? 9.685 26.257 -31.232 1.00 27.62 71 GLY A O 1
ATOM 529 N N . ILE A 1 72 ? 10.422 25.832 -29.175 1.00 25.42 72 ILE A N 1
ATOM 530 C CA . ILE A 1 72 ? 11.004 26.380 -27.916 1.00 25.42 72 ILE A CA 1
ATOM 531 C C . ILE A 1 72 ? 12.537 26.098 -27.874 1.00 25.42 72 ILE A C 1
ATOM 533 O O . ILE A 1 72 ? 12.975 25.045 -27.425 1.00 25.42 72 ILE A O 1
ATOM 537 N N . SER A 1 73 ? 13.365 27.108 -28.185 1.00 34.00 73 SER A N 1
ATOM 538 C CA . SER A 1 73 ? 14.839 27.063 -28.044 1.00 34.00 73 SER A CA 1
ATOM 539 C C . SER A 1 73 ? 15.366 26.540 -26.687 1.00 34.00 73 SER A C 1
ATOM 541 O O . SER A 1 73 ? 15.156 27.193 -25.662 1.00 34.00 73 SER A O 1
ATOM 543 N N . ALA A 1 74 ? 16.216 25.504 -26.728 1.00 31.08 74 ALA A N 1
ATOM 544 C CA . ALA A 1 74 ? 17.312 25.230 -25.779 1.00 31.08 74 ALA A CA 1
ATOM 545 C C . ALA A 1 74 ? 18.381 24.356 -26.485 1.00 31.08 74 ALA A C 1
ATOM 547 O O . ALA A 1 74 ? 18.143 23.193 -26.781 1.00 31.08 74 ALA A O 1
ATOM 548 N N . VAL A 1 75 ? 19.482 24.911 -27.005 1.00 35.59 75 VAL A N 1
ATOM 549 C CA . VAL A 1 75 ? 20.754 25.173 -26.292 1.00 35.59 75 VAL A CA 1
ATOM 550 C C . VAL A 1 75 ? 21.320 23.926 -25.590 1.00 35.59 75 VAL A C 1
ATOM 552 O O . VAL A 1 75 ? 20.837 23.523 -24.540 1.00 35.59 75 VAL A O 1
ATOM 555 N N . GLY A 1 76 ? 22.400 23.361 -26.147 1.00 26.09 76 GLY A N 1
ATOM 556 C CA . GLY A 1 76 ? 23.100 22.195 -25.589 1.00 26.09 76 GLY A CA 1
ATOM 557 C C . GLY A 1 76 ? 24.218 21.682 -26.502 1.00 26.09 76 GLY A C 1
ATOM 558 O O . GLY A 1 76 ? 24.104 20.609 -27.085 1.00 26.09 76 GLY A O 1
ATOM 559 N N . GLY A 1 77 ? 25.272 22.478 -26.703 1.00 27.77 77 GLY A N 1
ATOM 560 C CA . GLY A 1 77 ? 26.376 22.118 -27.599 1.00 27.77 77 GLY A CA 1
ATOM 561 C C . GLY A 1 77 ? 27.462 21.269 -26.931 1.00 27.77 77 GLY A C 1
ATOM 562 O O . GLY A 1 77 ? 27.815 21.507 -25.781 1.00 27.77 77 GLY A O 1
ATOM 563 N N . VAL A 1 78 ? 28.069 20.357 -27.697 1.00 28.05 78 VAL A N 1
ATOM 564 C CA . VAL A 1 78 ? 29.417 19.825 -27.434 1.00 28.05 78 VAL A CA 1
ATOM 565 C C . VAL A 1 78 ? 30.181 19.806 -28.755 1.00 28.05 78 VAL A C 1
ATOM 567 O O . VAL A 1 78 ? 29.774 19.145 -29.709 1.00 28.05 78 VAL A O 1
ATOM 570 N N . ALA A 1 79 ? 31.293 20.536 -28.819 1.00 34.88 79 ALA A N 1
ATOM 571 C CA . ALA A 1 79 ? 32.215 20.466 -29.942 1.00 34.88 79 ALA A CA 1
ATOM 572 C C . ALA A 1 79 ? 33.210 19.317 -29.722 1.00 34.88 79 ALA A C 1
ATOM 574 O O . ALA A 1 79 ? 33.875 19.271 -28.691 1.00 34.88 79 ALA A O 1
ATOM 575 N N . MET A 1 80 ? 33.368 18.433 -30.710 1.00 34.94 80 MET A N 1
ATOM 576 C CA . MET A 1 80 ? 34.538 17.554 -30.802 1.00 34.94 80 MET A CA 1
ATOM 577 C C . MET A 1 80 ? 35.317 17.873 -32.074 1.00 34.94 80 MET A C 1
ATOM 579 O O . MET A 1 80 ? 34.923 17.505 -33.180 1.00 34.94 80 MET A O 1
ATOM 583 N N . ALA A 1 81 ? 36.437 18.571 -31.894 1.00 35.75 81 ALA A N 1
ATOM 584 C CA . ALA A 1 81 ? 37.445 18.763 -32.922 1.00 35.75 81 ALA A CA 1
ATOM 585 C C . ALA A 1 81 ? 38.475 17.627 -32.835 1.00 35.75 81 ALA A C 1
ATOM 587 O O . ALA A 1 81 ? 39.294 17.606 -31.921 1.00 35.75 81 ALA A O 1
ATOM 588 N N . CYS A 1 82 ? 38.460 16.706 -33.801 1.00 30.75 82 CYS A N 1
ATOM 589 C CA . CYS A 1 82 ? 39.512 15.704 -33.981 1.00 30.75 82 CYS A CA 1
ATOM 590 C C . CYS A 1 82 ? 39.757 15.441 -35.471 1.00 30.75 82 CYS A C 1
ATOM 592 O O . CYS A 1 82 ? 38.849 15.001 -36.170 1.00 30.75 82 CYS A O 1
ATOM 594 N N . GLY A 1 83 ? 41.008 15.624 -35.909 1.00 29.09 83 GLY A N 1
ATOM 595 C CA . GLY A 1 83 ? 41.573 14.988 -37.106 1.00 29.09 83 GLY A CA 1
ATOM 596 C C . GLY A 1 83 ? 41.132 15.549 -38.464 1.00 29.09 83 GLY A C 1
ATOM 597 O O . GLY A 1 83 ? 39.978 15.437 -38.870 1.00 29.09 83 GLY A O 1
ATOM 598 N N . ALA A 1 84 ? 42.090 16.081 -39.225 1.00 32.34 84 ALA A N 1
ATOM 599 C CA . ALA A 1 84 ? 41.860 16.470 -40.610 1.00 32.34 84 ALA A CA 1
ATOM 600 C C . ALA A 1 84 ? 41.572 15.248 -41.503 1.00 32.34 84 ALA A C 1
ATOM 602 O O . ALA A 1 84 ? 42.338 14.288 -41.545 1.00 32.34 84 ALA A O 1
ATOM 603 N N . GLY A 1 85 ? 40.492 15.331 -42.277 1.00 29.33 85 GLY A N 1
ATOM 604 C CA . GLY A 1 85 ? 40.192 14.433 -43.387 1.00 29.33 85 GLY A CA 1
ATOM 605 C C . GLY A 1 85 ? 39.060 15.024 -44.220 1.00 29.33 85 GLY A C 1
ATOM 606 O O . GLY A 1 85 ? 38.000 15.337 -43.676 1.00 29.33 85 GLY A O 1
ATOM 607 N N . LEU A 1 86 ? 39.260 15.212 -45.530 1.00 29.81 86 LEU A N 1
ATOM 608 C CA . LEU A 1 86 ? 38.196 15.709 -46.409 1.00 29.81 86 LEU A CA 1
ATOM 609 C C . LEU A 1 86 ? 37.156 14.608 -46.662 1.00 29.81 86 LEU A C 1
ATOM 611 O O . LEU A 1 86 ? 37.228 13.823 -47.609 1.00 29.81 86 LEU A O 1
ATOM 615 N N . TRP A 1 87 ? 36.136 14.560 -45.810 1.00 36.28 87 TRP A N 1
ATOM 616 C CA . TRP A 1 87 ? 34.999 13.667 -45.992 1.00 36.28 87 TRP A CA 1
ATOM 617 C C . TRP A 1 87 ? 34.021 14.249 -47.015 1.00 36.28 87 TRP A C 1
ATOM 619 O O . TRP A 1 87 ? 33.086 14.954 -46.648 1.00 36.28 87 TRP A O 1
ATOM 629 N N .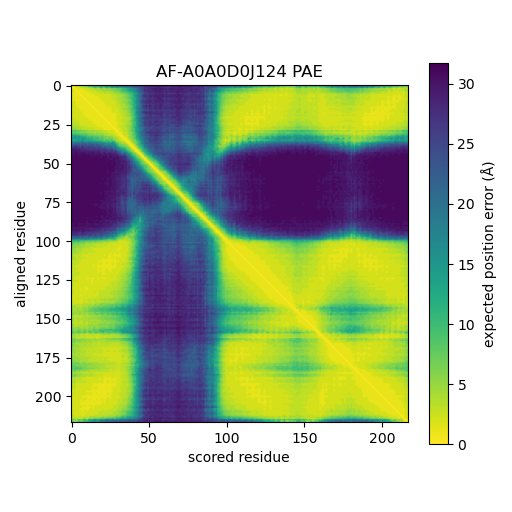 ALA A 1 88 ? 34.176 13.894 -48.296 1.00 38.84 88 ALA A N 1
ATOM 630 C CA . ALA A 1 88 ? 33.112 14.103 -49.286 1.00 38.84 88 ALA A CA 1
ATOM 631 C C . ALA A 1 88 ? 31.798 13.474 -48.776 1.00 38.84 88 ALA A C 1
ATOM 633 O O . ALA A 1 88 ? 31.765 12.268 -48.512 1.00 38.84 88 ALA A O 1
ATOM 634 N N . ILE A 1 89 ? 30.757 14.286 -48.580 1.00 42.62 89 ILE A N 1
ATOM 635 C CA . ILE A 1 89 ? 29.465 13.858 -48.032 1.00 42.62 89 ILE A CA 1
ATOM 636 C C . ILE A 1 89 ? 28.574 13.399 -49.186 1.00 42.62 89 ILE A C 1
ATOM 638 O O . ILE A 1 89 ? 28.224 14.203 -50.051 1.00 42.62 89 ILE A O 1
ATOM 642 N N . ASP A 1 90 ? 28.155 12.133 -49.174 1.00 42.00 90 ASP A N 1
ATOM 643 C CA . ASP A 1 90 ? 27.055 11.680 -50.027 1.00 42.00 90 ASP A CA 1
ATOM 644 C C . ASP A 1 90 ? 25.746 12.299 -49.514 1.00 42.00 90 ASP A C 1
ATOM 646 O O . ASP A 1 90 ? 25.130 11.811 -48.564 1.00 42.00 90 ASP A O 1
ATOM 650 N N . ARG A 1 91 ? 25.329 13.405 -50.146 1.00 48.06 91 ARG A N 1
ATOM 651 C CA . ARG A 1 91 ? 24.119 14.165 -49.787 1.00 48.06 91 ARG A CA 1
ATOM 652 C C . ARG A 1 91 ? 22.822 13.346 -49.888 1.00 48.06 91 ARG A C 1
ATOM 654 O O . ARG A 1 91 ? 21.789 13.835 -49.441 1.00 48.06 91 ARG A O 1
ATOM 661 N N . LYS A 1 92 ? 22.838 12.133 -50.461 1.00 45.78 92 LYS A N 1
ATOM 662 C CA . LYS A 1 92 ? 21.645 11.278 -50.595 1.00 45.78 92 LYS A CA 1
ATOM 663 C C . LYS A 1 92 ? 21.385 10.371 -49.389 1.00 45.78 92 LYS A C 1
ATOM 665 O O . LYS A 1 92 ? 20.252 9.922 -49.225 1.00 45.78 92 LYS A O 1
ATOM 670 N N . LYS A 1 93 ? 22.374 10.111 -48.524 1.00 45.94 93 LYS A N 1
ATOM 671 C CA . LYS A 1 93 ? 22.184 9.279 -47.321 1.00 45.94 93 LYS A CA 1
ATOM 672 C C . LYS A 1 93 ? 21.937 10.149 -46.091 1.00 45.94 93 LYS A C 1
ATOM 674 O O . LYS A 1 93 ? 22.862 10.752 -45.550 1.00 45.94 93 LYS A O 1
ATOM 679 N N . LYS A 1 94 ? 20.679 10.190 -45.635 1.00 46.88 94 LYS A N 1
ATOM 680 C CA . LYS A 1 94 ? 20.306 10.816 -44.355 1.00 46.88 94 LYS A CA 1
ATOM 681 C C . LYS A 1 94 ? 21.101 10.152 -43.212 1.00 46.88 94 LYS A C 1
ATOM 683 O O . LYS A 1 94 ? 21.219 8.925 -43.222 1.00 46.88 94 LYS A O 1
ATOM 688 N N . PRO A 1 95 ? 21.648 10.915 -42.247 1.00 50.44 95 PRO A N 1
ATOM 689 C CA . PRO A 1 95 ? 22.321 10.331 -41.091 1.00 50.44 95 PRO A CA 1
ATOM 690 C C . PRO A 1 95 ? 21.324 9.505 -40.275 1.00 50.44 95 PRO A C 1
ATOM 692 O O . PRO A 1 95 ? 20.190 9.934 -40.057 1.00 50.44 95 PRO A O 1
ATOM 695 N N . ILE A 1 96 ? 21.747 8.327 -39.821 1.00 53.47 96 ILE A N 1
ATOM 696 C CA . ILE A 1 96 ? 20.913 7.471 -38.977 1.00 53.47 96 ILE A CA 1
ATOM 697 C C . ILE A 1 96 ? 21.113 7.932 -37.535 1.00 53.47 96 ILE A C 1
ATOM 699 O O . ILE A 1 96 ? 22.205 7.797 -36.978 1.00 53.47 96 ILE A O 1
ATOM 703 N N . ALA A 1 97 ? 20.066 8.499 -36.939 1.00 56.38 97 ALA A N 1
ATOM 704 C CA . ALA A 1 97 ? 20.029 8.760 -35.509 1.00 56.38 97 ALA A CA 1
ATOM 705 C C . ALA A 1 97 ? 19.861 7.421 -34.777 1.00 56.38 97 ALA A C 1
ATOM 707 O O . ALA A 1 97 ? 18.825 6.769 -34.899 1.00 56.38 97 ALA A O 1
ATOM 708 N N . LYS A 1 98 ? 20.884 6.998 -34.032 1.00 59.62 98 LYS A N 1
ATOM 709 C CA . LYS A 1 98 ? 20.791 5.856 -33.123 1.00 59.62 98 LYS A CA 1
ATOM 710 C C . LYS A 1 98 ? 20.433 6.383 -31.734 1.00 59.62 98 LYS A C 1
ATOM 712 O O . LYS A 1 98 ? 21.239 7.087 -31.124 1.00 59.62 98 LYS A O 1
ATOM 717 N N . ARG A 1 99 ? 19.230 6.041 -31.260 1.00 68.31 99 ARG A N 1
ATOM 718 C CA . ARG A 1 99 ? 18.840 6.183 -29.851 1.00 68.31 99 ARG A CA 1
ATOM 719 C C . ARG A 1 99 ? 19.661 5.166 -29.061 1.00 68.31 99 ARG A C 1
ATOM 721 O O . ARG A 1 99 ? 19.600 3.973 -29.351 1.00 68.31 99 ARG A O 1
ATOM 728 N N . ASP A 1 100 ? 20.467 5.648 -28.133 1.00 77.44 100 ASP A N 1
ATOM 729 C CA . ASP A 1 100 ? 21.215 4.843 -27.177 1.00 77.44 100 ASP A CA 1
ATOM 730 C C . ASP A 1 100 ? 20.665 5.167 -25.781 1.00 77.44 100 ASP A C 1
ATOM 732 O O . ASP A 1 100 ? 20.314 6.314 -25.496 1.00 77.44 100 ASP A O 1
ATOM 736 N N . ILE A 1 101 ? 20.451 4.145 -24.954 1.00 81.38 101 ILE A N 1
ATOM 737 C CA . ILE A 1 101 ? 19.646 4.256 -23.730 1.00 81.38 101 ILE A CA 1
ATOM 738 C C . ILE A 1 101 ? 20.456 3.709 -22.563 1.00 81.38 101 ILE A C 1
ATOM 740 O O . ILE A 1 101 ? 20.794 2.528 -22.510 1.00 81.38 101 ILE A O 1
ATOM 744 N N . ALA A 1 102 ? 20.726 4.568 -21.583 1.00 85.88 102 ALA A N 1
ATOM 745 C CA . ALA A 1 102 ? 21.370 4.180 -20.338 1.00 85.88 102 ALA A CA 1
ATOM 746 C C . ALA A 1 102 ? 20.363 3.462 -19.421 1.00 85.88 102 ALA A C 1
ATOM 748 O O . ALA A 1 102 ? 19.877 4.050 -18.454 1.00 85.88 102 ALA A O 1
ATOM 749 N N . TYR A 1 103 ? 20.042 2.200 -19.728 1.00 84.69 103 TYR A N 1
ATOM 750 C CA . TYR A 1 103 ? 18.987 1.432 -19.055 1.00 84.69 103 TYR A CA 1
ATOM 751 C C . TYR A 1 103 ? 19.107 1.428 -17.522 1.00 84.69 103 TYR A C 1
ATOM 753 O O . TYR A 1 103 ? 18.112 1.694 -16.861 1.00 84.69 103 TYR A O 1
ATOM 761 N N . TYR A 1 104 ? 20.308 1.314 -16.945 1.00 85.50 104 TYR A N 1
ATOM 762 C CA . TYR A 1 104 ? 20.517 1.425 -15.489 1.00 85.50 104 TYR A CA 1
ATOM 763 C C . TYR A 1 104 ? 19.996 2.742 -14.865 1.00 85.50 104 TYR A C 1
ATOM 765 O O . TYR A 1 104 ? 19.541 2.764 -13.717 1.00 85.50 104 TYR A O 1
ATOM 773 N N . LYS A 1 105 ? 20.027 3.862 -15.609 1.00 87.06 105 LYS A N 1
ATOM 774 C CA . LYS A 1 105 ? 19.439 5.143 -15.170 1.00 87.06 105 LYS A CA 1
ATOM 775 C C . LYS A 1 105 ? 17.914 5.093 -15.209 1.00 87.06 105 LYS A C 1
ATOM 777 O O . LYS A 1 105 ? 17.277 5.667 -14.328 1.00 87.06 105 LYS A O 1
ATOM 782 N N . VAL A 1 106 ? 17.347 4.400 -16.198 1.00 87.44 106 VAL A N 1
ATOM 783 C CA . VAL A 1 106 ? 15.905 4.136 -16.299 1.00 87.44 106 VAL A CA 1
ATOM 784 C C . VAL A 1 106 ? 15.463 3.285 -15.106 1.00 87.44 106 VAL A C 1
ATOM 786 O O . VAL A 1 106 ? 14.612 3.730 -14.341 1.00 87.44 106 VAL A O 1
ATOM 789 N N . THR A 1 107 ? 16.110 2.142 -14.852 1.00 88.38 107 THR A N 1
ATOM 790 C CA . THR A 1 107 ? 15.839 1.270 -13.693 1.00 88.38 107 THR A CA 1
ATOM 791 C C . THR A 1 107 ? 15.858 2.038 -12.380 1.00 88.38 107 THR A C 1
ATOM 793 O O . THR A 1 107 ? 14.919 1.941 -11.594 1.00 88.38 107 THR A O 1
ATOM 796 N N . SER A 1 108 ? 16.904 2.840 -12.155 1.00 88.81 108 SER A N 1
ATOM 797 C CA . SER A 1 108 ? 17.071 3.638 -10.937 1.00 88.81 108 SER A CA 1
ATOM 798 C C . SER A 1 108 ? 15.975 4.700 -10.780 1.00 88.81 108 SER A C 1
ATOM 800 O O . SER A 1 108 ? 15.415 4.853 -9.692 1.00 88.81 108 SER A O 1
ATOM 802 N N . HIS A 1 109 ? 15.601 5.383 -11.869 1.00 92.69 109 HIS A N 1
ATOM 803 C CA . HIS A 1 109 ? 14.496 6.344 -11.881 1.00 92.69 109 HIS A CA 1
ATOM 804 C C . HIS A 1 109 ? 13.161 5.685 -11.504 1.00 92.69 109 HIS A C 1
ATOM 806 O O . HIS A 1 109 ? 12.497 6.141 -10.570 1.00 92.69 109 HIS A O 1
ATOM 812 N N . TYR A 1 110 ? 12.798 4.590 -12.181 1.00 93.69 110 TYR A N 1
ATOM 813 C CA . TYR A 1 110 ? 11.560 3.858 -11.907 1.00 93.69 110 TYR A CA 1
ATOM 814 C C . TYR A 1 110 ? 11.560 3.267 -10.492 1.00 93.69 110 TYR A C 1
ATOM 816 O O . TYR A 1 110 ? 10.603 3.475 -9.752 1.00 93.69 110 TYR A O 1
ATOM 824 N N . TYR A 1 111 ? 12.639 2.603 -10.062 1.00 93.12 111 TYR A N 1
ATOM 825 C CA . TYR A 1 111 ? 12.729 2.032 -8.713 1.00 93.12 111 TYR A CA 1
ATOM 826 C C . TYR A 1 111 ? 12.549 3.099 -7.632 1.00 93.12 111 TYR A C 1
ATOM 828 O O . TYR A 1 111 ? 11.788 2.888 -6.688 1.00 93.12 111 TYR A O 1
ATOM 836 N N . LYS A 1 112 ? 13.198 4.263 -7.780 1.00 94.62 112 LYS A N 1
ATOM 837 C CA . LYS A 1 112 ? 13.041 5.374 -6.839 1.00 94.62 112 LYS A CA 1
ATOM 838 C C . LYS A 1 112 ? 11.597 5.874 -6.800 1.00 94.62 112 LYS A C 1
ATOM 840 O O . LYS A 1 112 ? 11.021 5.928 -5.719 1.00 94.62 112 LYS A O 1
ATOM 845 N N . ALA A 1 113 ? 11.007 6.191 -7.954 1.00 95.31 113 ALA A N 1
ATOM 846 C CA . ALA A 1 113 ? 9.642 6.713 -8.026 1.00 95.31 113 ALA A CA 1
ATOM 847 C C . ALA A 1 113 ? 8.619 5.745 -7.403 1.00 95.31 113 ALA A C 1
ATOM 849 O O . ALA A 1 113 ? 7.789 6.155 -6.595 1.00 95.31 113 ALA A O 1
ATOM 850 N N . LEU A 1 114 ? 8.725 4.451 -7.716 1.00 96.25 114 LEU A N 1
ATOM 851 C CA . LEU A 1 114 ? 7.857 3.414 -7.158 1.00 96.25 114 LEU A CA 1
ATOM 852 C C . LEU A 1 114 ? 8.102 3.199 -5.653 1.00 96.25 114 LEU A C 1
ATOM 854 O O . LEU A 1 114 ? 7.150 3.076 -4.886 1.00 96.25 114 LEU A O 1
ATOM 858 N N . SER A 1 115 ? 9.359 3.224 -5.199 1.00 94.94 115 SER A N 1
ATOM 859 C CA . SER A 1 115 ? 9.697 3.125 -3.772 1.00 94.94 115 SER A CA 1
ATOM 860 C C . SER A 1 115 ? 9.156 4.305 -2.963 1.00 94.94 115 SER A C 1
ATOM 862 O O . SER A 1 115 ? 8.665 4.104 -1.855 1.00 94.94 115 SER A O 1
ATOM 864 N N . ASP A 1 116 ? 9.216 5.521 -3.502 1.00 96.88 116 ASP A N 1
ATOM 865 C CA . ASP A 1 116 ? 8.736 6.722 -2.816 1.00 96.88 116 ASP A CA 1
ATOM 866 C C . ASP A 1 116 ? 7.194 6.757 -2.750 1.00 96.88 116 ASP A C 1
ATOM 868 O O . ASP A 1 116 ? 6.646 7.115 -1.707 1.00 96.88 116 ASP A O 1
ATOM 872 N N . ILE A 1 117 ? 6.490 6.269 -3.786 1.00 97.06 117 ILE A N 1
ATOM 873 C CA . ILE A 1 117 ? 5.033 6.021 -3.738 1.00 97.06 117 ILE A CA 1
ATOM 874 C C . ILE A 1 117 ? 4.689 4.996 -2.650 1.00 97.06 117 ILE A C 1
ATOM 876 O O . ILE A 1 117 ? 3.781 5.236 -1.854 1.00 97.06 117 ILE A O 1
ATOM 880 N N . PHE A 1 118 ? 5.411 3.869 -2.596 1.00 94.56 118 PHE A N 1
ATOM 881 C CA . PHE A 1 118 ? 5.136 2.809 -1.624 1.00 94.56 118 PHE A CA 1
ATOM 882 C C . PHE A 1 118 ? 5.352 3.281 -0.178 1.00 94.56 118 PHE A C 1
ATOM 884 O O . PHE A 1 118 ? 4.462 3.127 0.652 1.00 94.56 118 PHE A O 1
ATOM 891 N N . LYS A 1 119 ? 6.476 3.955 0.107 1.00 95.88 119 LYS A N 1
ATOM 892 C CA . LYS A 1 119 ? 6.746 4.541 1.435 1.00 95.88 119 LYS A CA 1
ATOM 893 C C . LYS A 1 119 ? 5.657 5.515 1.879 1.00 95.88 119 LYS A C 1
ATOM 895 O O . LYS A 1 119 ? 5.319 5.554 3.057 1.00 95.88 119 LYS A O 1
ATOM 900 N N . HIS A 1 120 ? 5.125 6.324 0.960 1.00 95.69 120 HIS A N 1
ATOM 901 C CA . HIS A 1 120 ? 4.073 7.277 1.303 1.00 95.69 120 HIS A CA 1
ATOM 902 C C . HIS A 1 120 ? 2.798 6.563 1.764 1.00 95.69 120 HIS A C 1
ATOM 904 O O . HIS A 1 120 ? 2.251 6.920 2.803 1.00 95.69 120 HIS A O 1
ATOM 910 N N . ILE A 1 121 ? 2.354 5.520 1.052 1.00 95.88 121 ILE A N 1
ATOM 911 C CA . ILE A 1 121 ? 1.148 4.780 1.455 1.00 95.88 121 ILE A CA 1
ATOM 912 C C . ILE A 1 121 ? 1.359 3.957 2.732 1.00 95.88 121 ILE A C 1
ATOM 914 O O . ILE A 1 121 ? 0.462 3.935 3.569 1.00 95.88 121 ILE A O 1
ATOM 918 N N . THR A 1 122 ? 2.533 3.349 2.946 1.00 94.00 122 THR A N 1
ATOM 919 C CA . THR A 1 122 ? 2.809 2.599 4.187 1.00 94.00 122 THR A CA 1
ATOM 920 C C . THR A 1 122 ? 2.859 3.508 5.410 1.00 94.00 122 THR A C 1
ATOM 922 O O . THR A 1 122 ? 2.328 3.152 6.463 1.00 94.00 122 THR A O 1
ATOM 925 N N . ASN A 1 123 ? 3.469 4.690 5.274 1.00 94.19 123 ASN A N 1
ATOM 926 C CA . ASN A 1 123 ? 3.568 5.654 6.366 1.00 94.19 123 ASN A CA 1
ATOM 927 C C . ASN A 1 123 ? 2.192 6.241 6.686 1.00 94.19 123 ASN A C 1
ATOM 929 O O . ASN A 1 123 ? 1.751 6.128 7.824 1.00 94.19 123 ASN A O 1
ATOM 933 N N . ASN A 1 124 ? 1.468 6.750 5.681 1.00 94.81 124 ASN A N 1
ATOM 934 C CA . ASN A 1 124 ? 0.133 7.311 5.896 1.00 94.81 124 ASN A CA 1
ATOM 935 C C . ASN A 1 124 ? -0.836 6.275 6.491 1.00 94.81 124 ASN A C 1
ATOM 937 O O . ASN A 1 124 ? -1.598 6.617 7.385 1.00 94.81 124 ASN A O 1
ATOM 941 N N . TRP A 1 125 ? -0.806 5.011 6.042 1.00 95.50 125 TRP A N 1
ATOM 942 C CA . TRP A 1 125 ? -1.632 3.956 6.645 1.00 95.50 125 TRP A CA 1
ATOM 943 C C . TRP A 1 125 ? -1.295 3.752 8.122 1.00 95.50 125 TRP A C 1
ATOM 945 O O . TRP A 1 125 ? -2.191 3.715 8.962 1.00 95.50 125 TRP A O 1
ATOM 955 N N . THR A 1 126 ? -0.005 3.688 8.455 1.00 94.56 126 THR A N 1
ATOM 956 C CA . THR A 1 126 ? 0.455 3.544 9.842 1.00 94.56 126 THR A CA 1
ATOM 957 C C . THR A 1 126 ? 0.004 4.724 10.708 1.00 94.56 126 THR A C 1
ATOM 959 O O . THR A 1 126 ? -0.578 4.509 11.772 1.00 94.56 126 THR A O 1
ATOM 962 N N . ASP A 1 127 ? 0.207 5.955 10.238 1.00 94.88 127 ASP A N 1
ATOM 963 C CA . ASP A 1 127 ? -0.130 7.182 10.965 1.00 94.88 127 ASP A CA 1
ATOM 964 C C . ASP A 1 127 ? -1.651 7.324 11.160 1.00 94.88 127 ASP A C 1
ATOM 966 O O . ASP A 1 127 ? -2.117 7.527 12.288 1.00 94.88 127 ASP A O 1
ATOM 970 N N . SER A 1 128 ? -2.445 7.109 10.103 1.00 94.88 128 SER A N 1
ATOM 971 C CA . SER A 1 128 ? -3.912 7.128 10.174 1.00 94.88 128 SER A CA 1
ATOM 972 C C . SER A 1 128 ? -4.451 6.037 11.106 1.00 94.88 128 SER A C 1
ATOM 974 O O . SER A 1 128 ? -5.372 6.297 11.884 1.00 94.88 128 SER A O 1
ATOM 976 N N . LEU A 1 129 ? -3.861 4.833 11.123 1.00 93.81 129 LEU A N 1
ATOM 977 C CA . LEU A 1 129 ? -4.242 3.801 12.093 1.00 93.81 129 LEU A CA 1
ATOM 978 C C . LEU A 1 129 ? -3.881 4.179 13.533 1.00 93.81 129 LEU A C 1
ATOM 980 O O . LEU A 1 129 ? -4.681 3.915 14.431 1.00 93.81 129 LEU A O 1
ATOM 984 N N . VAL A 1 130 ? -2.730 4.808 13.786 1.00 93.25 130 VAL A N 1
ATOM 985 C CA . VAL A 1 130 ? -2.368 5.300 15.130 1.00 93.25 130 VAL A CA 1
ATOM 986 C C . VAL A 1 130 ? -3.382 6.340 15.619 1.00 93.25 130 VAL A C 1
ATOM 988 O O . VAL A 1 130 ? -3.860 6.245 16.755 1.00 93.25 130 VAL A O 1
ATOM 991 N N . GLU A 1 131 ? -3.773 7.288 14.764 1.00 94.69 131 GLU A N 1
ATOM 992 C CA . GLU A 1 131 ? -4.772 8.306 15.101 1.00 94.69 131 GLU A CA 1
ATOM 993 C C . GLU A 1 131 ? -6.158 7.693 15.363 1.00 94.69 131 GLU A C 1
ATOM 995 O O . GLU A 1 131 ? -6.763 7.952 16.411 1.00 94.69 131 GLU A O 1
ATOM 1000 N N . LEU A 1 132 ? -6.653 6.845 14.452 1.00 94.00 132 LEU A N 1
ATOM 1001 C CA . LEU A 1 132 ? -7.962 6.196 14.583 1.00 94.00 132 LEU A CA 1
ATOM 1002 C C . LEU A 1 132 ? -8.033 5.317 15.836 1.00 94.00 132 LEU A C 1
ATOM 1004 O O . LEU A 1 132 ? -9.013 5.396 16.575 1.00 94.00 132 LEU A O 1
ATOM 1008 N N . LYS A 1 133 ? -6.982 4.545 16.140 1.00 92.69 133 LYS A N 1
ATOM 1009 C CA . LYS A 1 133 ? -6.901 3.723 17.361 1.00 92.69 133 LYS A CA 1
ATOM 1010 C C . LYS A 1 133 ? -6.921 4.553 18.634 1.00 92.69 133 LYS A C 1
ATOM 1012 O O . LYS A 1 133 ? -7.600 4.174 19.586 1.00 92.69 133 LYS A O 1
ATOM 1017 N N . SER A 1 134 ? -6.194 5.670 18.661 1.00 93.81 134 SER A N 1
ATOM 1018 C CA . SER A 1 134 ? -6.155 6.570 19.819 1.00 93.81 134 SER A CA 1
ATOM 1019 C C . SER A 1 134 ? -7.549 7.125 20.133 1.00 93.81 134 SER A C 1
ATOM 1021 O O . SER A 1 134 ? -8.030 7.010 21.264 1.00 93.81 134 SER A O 1
ATOM 1023 N N . LYS A 1 135 ? -8.250 7.630 19.108 1.00 94.19 135 LYS A N 1
ATOM 1024 C CA . LYS A 1 135 ? -9.616 8.155 19.249 1.00 94.19 135 LYS A CA 1
ATOM 1025 C C . LYS A 1 135 ? -10.629 7.055 19.599 1.00 94.19 135 LYS A C 1
ATOM 1027 O O . LYS A 1 135 ? -11.419 7.233 20.524 1.00 94.19 135 LYS A O 1
ATOM 1032 N N . LEU A 1 136 ? -10.560 5.894 18.943 1.00 93.12 136 LEU A N 1
ATOM 1033 C CA . LEU A 1 136 ? -11.447 4.756 19.212 1.00 93.12 136 LEU A CA 1
ATOM 1034 C C . LEU A 1 136 ? -11.269 4.225 20.640 1.00 93.12 136 LEU A C 1
ATOM 1036 O O . LEU A 1 136 ? -12.256 3.979 21.325 1.00 93.12 136 LEU A O 1
ATOM 1040 N N . LYS A 1 137 ? -10.032 4.127 21.141 1.00 92.56 137 LYS A N 1
ATOM 1041 C CA . LYS A 1 137 ? -9.754 3.763 22.540 1.00 92.56 137 LYS A CA 1
ATOM 1042 C C . LYS A 1 137 ? -10.402 4.740 23.529 1.00 92.56 137 LYS A C 1
ATOM 1044 O O . LYS A 1 137 ? -10.944 4.297 24.539 1.00 92.56 137 LYS A O 1
ATOM 1049 N N . ALA A 1 138 ? -10.366 6.043 23.247 1.00 92.75 138 ALA A N 1
ATOM 1050 C CA . ALA A 1 138 ? -11.034 7.043 24.078 1.00 92.75 138 ALA A CA 1
ATOM 1051 C C . ALA A 1 138 ? -12.568 6.890 24.040 1.00 92.75 138 ALA A C 1
ATOM 1053 O O . ALA A 1 138 ? -13.206 6.909 25.089 1.00 92.75 138 ALA A O 1
ATOM 1054 N N . GLU A 1 139 ? -13.160 6.659 22.864 1.00 92.75 139 GLU A N 1
ATOM 1055 C CA . GLU A 1 139 ? -14.608 6.430 22.727 1.00 92.75 139 GLU A CA 1
ATOM 1056 C C . GLU A 1 139 ? -15.077 5.105 23.352 1.00 92.75 139 GLU A C 1
ATOM 1058 O O . GLU A 1 139 ? -16.192 5.059 23.872 1.00 92.75 139 GLU A O 1
ATOM 1063 N N . ILE A 1 140 ? -14.233 4.065 23.386 1.00 90.69 140 ILE A N 1
ATOM 1064 C CA . ILE A 1 140 ? -14.492 2.808 24.112 1.00 90.69 140 ILE A CA 1
ATOM 1065 C C . ILE A 1 140 ? -14.572 3.045 25.622 1.00 90.69 140 ILE A C 1
ATOM 1067 O O . ILE A 1 140 ? -15.497 2.562 26.269 1.00 90.69 140 ILE A O 1
ATOM 1071 N N . MET A 1 141 ? -13.641 3.819 26.191 1.00 89.94 141 MET A N 1
ATOM 1072 C CA . MET A 1 141 ? -13.646 4.116 27.632 1.00 89.94 141 MET A CA 1
ATOM 1073 C C . MET A 1 141 ? -14.915 4.852 28.088 1.00 89.94 141 MET A C 1
ATOM 1075 O O . MET A 1 141 ? -15.325 4.704 29.238 1.00 89.94 141 MET A O 1
ATOM 1079 N N . LEU A 1 142 ? -15.542 5.611 27.184 1.00 91.25 142 LEU A N 1
ATOM 1080 C CA . LEU A 1 142 ? -16.791 6.340 27.416 1.00 91.25 142 LEU A CA 1
ATOM 1081 C C . LEU A 1 142 ? -18.059 5.488 27.209 1.00 91.25 142 LEU A C 1
ATOM 1083 O O . LEU A 1 142 ? -19.155 5.984 27.467 1.00 91.25 142 LEU A O 1
ATOM 1087 N N . GLN A 1 143 ? -17.951 4.234 26.750 1.00 89.00 143 GLN A N 1
ATOM 1088 C CA . GLN A 1 143 ? -19.116 3.357 26.607 1.00 89.00 143 GLN A CA 1
ATOM 1089 C C . GLN A 1 143 ? -19.661 2.914 27.968 1.00 89.00 143 GLN A C 1
ATOM 1091 O O . GLN A 1 143 ? -18.911 2.578 28.886 1.00 89.00 143 GLN A O 1
ATOM 1096 N N . ASN A 1 144 ? -20.989 2.839 28.067 1.00 90.25 144 ASN A N 1
ATOM 1097 C CA . ASN A 1 144 ? -21.693 2.328 29.243 1.00 90.25 144 ASN A CA 1
ATOM 1098 C C . ASN A 1 144 ? -21.800 0.789 29.200 1.00 90.25 144 ASN A C 1
ATOM 1100 O O . ASN A 1 144 ? -22.895 0.234 29.129 1.00 90.25 144 ASN A O 1
ATOM 1104 N N . ILE A 1 145 ? -20.640 0.131 29.184 1.00 88.38 145 ILE A N 1
ATOM 1105 C CA . ILE A 1 145 ? -20.440 -1.330 29.176 1.00 88.38 145 ILE A CA 1
ATOM 1106 C C . ILE A 1 145 ? -19.485 -1.721 30.320 1.00 88.38 145 ILE A C 1
ATOM 1108 O O . ILE A 1 145 ? -18.881 -0.836 30.939 1.00 88.38 145 ILE A O 1
ATOM 1112 N N . SER A 1 146 ? -19.339 -3.017 30.612 1.00 90.62 146 SER A N 1
ATOM 1113 C CA . SER A 1 146 ? -18.429 -3.492 31.669 1.00 90.62 146 SER A CA 1
ATOM 1114 C C . SER A 1 146 ? -16.960 -3.177 31.365 1.00 90.62 146 SER A C 1
ATOM 1116 O O . SER A 1 146 ? -16.560 -3.009 30.208 1.00 90.62 146 SER A O 1
ATOM 1118 N N . ASP A 1 147 ? -16.125 -3.101 32.401 1.00 90.12 147 ASP A N 1
ATOM 1119 C CA . ASP A 1 147 ? -14.697 -2.825 32.214 1.00 90.12 147 ASP A CA 1
ATOM 1120 C C . ASP A 1 147 ? -13.967 -4.018 31.564 1.00 90.12 147 ASP A C 1
ATOM 1122 O O . ASP A 1 147 ? -13.011 -3.822 30.807 1.00 90.12 147 ASP A O 1
ATOM 1126 N N . GLU A 1 148 ? -14.472 -5.241 31.747 1.00 89.62 148 GLU A N 1
ATOM 1127 C CA . GLU A 1 148 ? -14.068 -6.442 31.011 1.00 89.62 148 GLU A CA 1
ATOM 1128 C C . GLU A 1 148 ? -14.314 -6.295 29.498 1.00 89.62 148 GLU A C 1
ATOM 1130 O O . GLU A 1 148 ? -13.408 -6.547 28.694 1.00 89.62 148 GLU A O 1
ATOM 1135 N N . GLU A 1 149 ? -15.506 -5.838 29.095 1.00 88.44 149 GLU A N 1
ATOM 1136 C CA . GLU A 1 149 ? -15.846 -5.581 27.688 1.00 88.44 149 GLU A CA 1
ATOM 1137 C C . GLU A 1 149 ? -14.994 -4.450 27.099 1.00 88.44 149 GLU A C 1
ATOM 1139 O O . GLU A 1 149 ? -14.467 -4.599 25.991 1.00 88.44 149 GLU A O 1
ATOM 1144 N N . LYS A 1 150 ? -14.770 -3.354 27.844 1.00 90.62 150 LYS A N 1
ATOM 1145 C CA . LYS A 1 150 ? -13.861 -2.269 27.420 1.00 90.62 150 LYS A CA 1
ATOM 1146 C C . LYS A 1 150 ? -12.445 -2.781 27.194 1.00 90.62 150 LYS A C 1
ATOM 1148 O O . LYS A 1 150 ? -11.840 -2.463 26.172 1.00 90.62 150 LYS A O 1
ATOM 1153 N N . ASN A 1 151 ? -11.902 -3.575 28.117 1.00 89.69 151 AS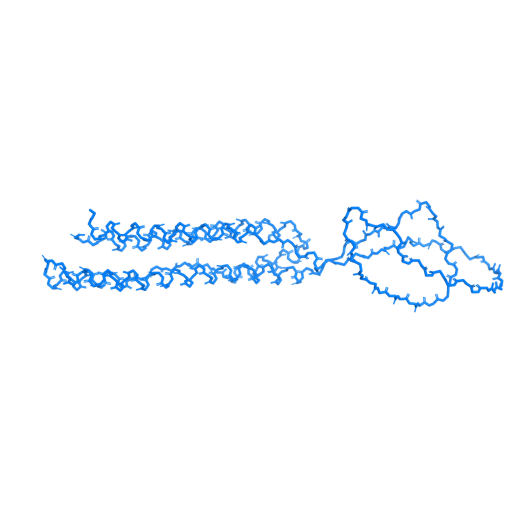N A N 1
ATOM 1154 C CA . ASN A 1 151 ? -10.546 -4.102 27.987 1.00 89.69 151 ASN A CA 1
ATOM 1155 C C . ASN A 1 151 ? -10.433 -5.049 26.778 1.00 89.69 151 ASN A C 1
ATOM 1157 O O . ASN A 1 151 ? -9.513 -4.904 25.975 1.00 89.69 151 ASN A O 1
ATOM 1161 N N . SER A 1 152 ? -11.405 -5.946 26.580 1.00 89.38 152 SER A N 1
ATOM 1162 C CA . SER A 1 152 ? -11.481 -6.837 25.408 1.00 89.38 152 SER A CA 1
ATOM 1163 C C . SER A 1 152 ? -11.544 -6.066 24.077 1.00 89.38 152 SER A C 1
ATOM 1165 O O . SER A 1 152 ? -10.802 -6.353 23.128 1.00 89.38 152 SER A O 1
ATOM 1167 N N . ALA A 1 153 ? -12.368 -5.017 24.023 1.00 88.06 153 ALA A N 1
ATOM 1168 C CA . ALA A 1 153 ? -12.472 -4.121 22.875 1.00 88.06 153 ALA A CA 1
ATOM 1169 C C . ALA A 1 153 ? -11.152 -3.383 22.594 1.00 88.06 153 ALA A C 1
ATOM 1171 O O . ALA A 1 153 ? -10.697 -3.339 21.450 1.00 88.06 153 ALA A O 1
ATOM 1172 N N . ILE A 1 154 ? -10.490 -2.855 23.629 1.00 89.75 154 ILE A N 1
ATOM 1173 C CA . ILE A 1 154 ? -9.197 -2.167 23.498 1.00 89.75 154 ILE A CA 1
ATOM 1174 C C . ILE A 1 154 ? -8.117 -3.120 22.979 1.00 89.75 154 ILE A C 1
ATOM 1176 O O . ILE A 1 154 ? -7.396 -2.748 22.055 1.00 89.75 154 ILE A O 1
ATOM 1180 N N . GLN A 1 155 ? -8.021 -4.343 23.511 1.00 88.31 155 GLN A N 1
ATOM 1181 C CA . GLN A 1 155 ? -7.058 -5.344 23.029 1.00 88.31 155 GLN A CA 1
ATOM 1182 C C . GLN A 1 155 ? -7.293 -5.693 21.556 1.00 88.31 155 GLN A C 1
ATOM 1184 O O . GLN A 1 155 ? -6.341 -5.775 20.782 1.00 88.31 155 GLN A O 1
ATOM 1189 N N . SER A 1 156 ? -8.556 -5.805 21.138 1.00 86.12 156 SER A N 1
ATOM 1190 C CA . SER A 1 156 ? -8.906 -6.021 19.731 1.00 86.12 156 SER A CA 1
ATOM 1191 C C . SER A 1 156 ? -8.393 -4.872 18.849 1.00 86.12 156 SER A C 1
ATOM 1193 O O . SER A 1 156 ? -7.672 -5.113 17.879 1.00 86.12 156 SER A O 1
ATOM 1195 N N . VAL A 1 157 ? -8.668 -3.618 19.234 1.00 87.00 157 VAL A N 1
ATOM 1196 C CA . VAL A 1 157 ? -8.260 -2.391 18.513 1.00 87.00 157 VAL A CA 1
ATOM 1197 C C . VAL A 1 157 ? -6.739 -2.209 18.417 1.00 87.00 157 VAL A C 1
ATOM 1199 O O . VAL A 1 157 ? -6.262 -1.558 17.484 1.00 87.00 157 VAL A O 1
ATOM 1202 N N . LEU A 1 158 ? -5.947 -2.803 19.316 1.00 83.81 158 LEU A N 1
ATOM 1203 C CA . LEU A 1 158 ? -4.483 -2.754 19.216 1.00 83.81 158 LEU A CA 1
ATOM 1204 C C . LEU A 1 158 ? -3.940 -3.490 17.981 1.00 83.81 158 LEU A C 1
ATOM 1206 O O . LEU A 1 158 ? -2.880 -3.102 17.492 1.00 83.81 158 LEU A O 1
ATOM 1210 N N . THR A 1 159 ? -4.678 -4.442 17.400 1.00 82.81 159 THR A N 1
ATOM 1211 C CA . THR A 1 159 ? -4.290 -5.147 16.160 1.00 82.81 159 THR A CA 1
ATOM 1212 C C . THR A 1 159 ? -4.162 -4.165 14.991 1.00 82.81 159 THR A C 1
ATOM 1214 O O . THR A 1 159 ? -5.084 -3.390 14.736 1.00 82.81 159 THR A O 1
ATOM 1217 N N . THR A 1 160 ? -3.008 -4.129 14.315 1.00 83.81 160 THR A N 1
ATOM 1218 C CA . THR A 1 160 ? -2.701 -3.225 13.182 1.00 83.81 160 THR A CA 1
ATOM 1219 C C . THR A 1 160 ? -2.571 -4.048 11.908 1.00 83.81 160 THR A C 1
ATOM 1221 O O . THR A 1 160 ? -1.742 -4.955 11.882 1.00 83.81 160 THR A O 1
ATOM 1224 N N . SER A 1 161 ? -3.335 -3.726 10.865 1.00 92.12 161 SER A N 1
ATOM 1225 C CA . SER A 1 161 ? -3.036 -4.229 9.519 1.00 92.12 161 SER A CA 1
ATOM 1226 C C . SER A 1 161 ? -1.893 -3.438 8.881 1.00 92.12 161 SER A C 1
ATOM 1228 O O . SER A 1 161 ? -1.617 -2.298 9.269 1.00 92.12 161 SER A O 1
ATOM 1230 N N . VAL A 1 162 ? -1.224 -4.022 7.889 1.00 91.69 162 VAL A N 1
ATOM 1231 C CA . VAL A 1 162 ? -0.075 -3.402 7.214 1.00 91.69 162 VAL A CA 1
ATOM 1232 C C . VAL A 1 162 ? -0.260 -3.485 5.704 1.00 91.69 162 VAL A C 1
ATOM 1234 O O . VAL A 1 162 ? -0.612 -4.532 5.170 1.00 91.69 162 VAL A O 1
ATOM 1237 N N . VAL A 1 163 ? 0.018 -2.385 5.001 1.00 91.38 163 VAL A N 1
ATOM 1238 C CA . VAL A 1 163 ? 0.099 -2.372 3.534 1.00 91.38 163 VAL A CA 1
ATOM 1239 C C . VAL A 1 163 ? 1.418 -3.034 3.124 1.00 91.38 163 VAL A C 1
ATOM 1241 O O . VAL A 1 163 ? 2.450 -2.369 3.053 1.00 91.38 163 VAL A O 1
ATOM 1244 N N . ASP A 1 164 ? 1.408 -4.350 2.906 1.00 87.38 164 ASP A N 1
ATOM 1245 C CA . ASP A 1 164 ? 2.620 -5.117 2.587 1.00 87.38 164 ASP A CA 1
ATOM 1246 C C . ASP A 1 164 ? 2.849 -5.302 1.075 1.00 87.38 164 ASP A C 1
ATOM 1248 O O . ASP A 1 164 ? 1.935 -5.596 0.303 1.00 87.38 164 ASP A O 1
ATOM 1252 N N . MET A 1 165 ? 4.106 -5.147 0.652 1.00 90.00 165 MET A N 1
ATOM 1253 C CA . MET A 1 165 ? 4.590 -5.490 -0.683 1.00 90.00 165 MET A CA 1
ATOM 1254 C C . MET A 1 165 ? 6.122 -5.601 -0.703 1.00 90.00 165 MET A C 1
ATOM 1256 O O . MET A 1 165 ? 6.852 -4.698 -0.290 1.00 90.00 165 MET A O 1
ATOM 1260 N N . SER A 1 166 ? 6.631 -6.670 -1.320 1.00 89.75 166 SER A N 1
ATOM 1261 C CA . SER A 1 166 ? 8.067 -6.872 -1.541 1.00 89.75 166 SER A CA 1
ATOM 1262 C C . SER A 1 166 ? 8.670 -5.837 -2.508 1.00 89.75 166 SER A C 1
ATOM 1264 O O . SER A 1 166 ? 8.559 -5.950 -3.731 1.00 89.75 166 SER A O 1
ATOM 1266 N N . MET A 1 167 ? 9.411 -4.860 -1.974 1.00 90.75 167 MET A N 1
ATOM 1267 C CA . MET A 1 167 ? 10.278 -3.983 -2.781 1.00 90.75 167 MET A CA 1
ATOM 1268 C C . MET A 1 167 ? 11.478 -4.731 -3.396 1.00 90.75 167 MET A C 1
ATOM 1270 O O . MET A 1 167 ? 12.056 -4.266 -4.382 1.00 90.75 167 MET A O 1
ATOM 1274 N N . ALA A 1 168 ? 11.828 -5.914 -2.877 1.00 87.75 168 ALA A N 1
ATOM 1275 C CA . ALA A 1 168 ? 12.814 -6.796 -3.498 1.00 87.75 168 ALA A CA 1
ATOM 1276 C C . ALA A 1 168 ? 12.293 -7.369 -4.831 1.00 87.75 168 ALA A C 1
ATOM 1278 O O . ALA A 1 168 ? 13.033 -7.392 -5.816 1.00 87.75 168 ALA A O 1
ATOM 1279 N N . ASP A 1 169 ? 11.006 -7.728 -4.911 1.00 89.19 169 ASP A N 1
ATOM 1280 C CA . ASP A 1 169 ? 10.352 -8.142 -6.161 1.00 89.19 169 ASP A CA 1
ATOM 1281 C C . ASP A 1 169 ? 10.333 -6.996 -7.177 1.00 89.19 169 ASP A C 1
ATOM 1283 O O . ASP A 1 169 ? 10.532 -7.225 -8.371 1.00 89.19 169 ASP A O 1
ATOM 1287 N N . VAL A 1 170 ? 10.095 -5.765 -6.706 1.00 91.88 170 VAL A N 1
ATOM 1288 C CA . VAL A 1 170 ? 10.118 -4.549 -7.534 1.00 91.88 170 VAL A CA 1
ATOM 1289 C C . VAL A 1 170 ? 11.499 -4.357 -8.154 1.00 91.88 170 VAL A C 1
ATOM 1291 O O . VAL A 1 170 ? 11.612 -4.237 -9.374 1.00 91.88 170 VAL A O 1
ATOM 1294 N N . SER A 1 171 ? 12.554 -4.416 -7.336 1.00 90.00 171 SER A N 1
ATOM 1295 C CA . SER A 1 171 ? 13.946 -4.356 -7.800 1.00 90.00 171 SER A CA 1
ATOM 1296 C C . SER A 1 171 ? 14.272 -5.481 -8.794 1.00 90.00 171 SER A C 1
ATOM 1298 O O . SER A 1 171 ? 14.779 -5.225 -9.886 1.00 90.00 171 SER A O 1
ATOM 1300 N N . SER A 1 172 ? 13.899 -6.724 -8.472 1.00 89.06 172 SER A N 1
ATOM 1301 C CA . SER A 1 172 ? 14.149 -7.906 -9.309 1.00 89.06 172 SER A CA 1
ATOM 1302 C C . SER A 1 172 ? 13.484 -7.815 -10.688 1.00 89.06 172 SER A C 1
ATOM 1304 O O . SER A 1 172 ? 14.120 -8.095 -11.710 1.00 89.06 172 SER A O 1
ATOM 1306 N N . LYS A 1 173 ? 12.220 -7.369 -10.744 1.00 93.19 173 LYS A N 1
ATOM 1307 C CA . LYS A 1 173 ? 11.474 -7.211 -12.002 1.00 93.19 173 LYS A CA 1
ATOM 1308 C C . LYS A 1 173 ? 11.995 -6.050 -12.844 1.00 93.19 173 LYS A C 1
ATOM 1310 O O . LYS A 1 173 ? 12.200 -6.246 -14.039 1.00 93.19 173 LYS A O 1
ATOM 1315 N N . LEU A 1 174 ? 12.283 -4.895 -12.241 1.00 89.94 174 LEU A N 1
ATOM 1316 C CA . LEU A 1 174 ? 12.912 -3.773 -12.948 1.00 89.94 174 LEU A CA 1
ATOM 1317 C C . LEU A 1 174 ? 14.295 -4.157 -13.494 1.00 89.94 174 LEU A C 1
ATOM 1319 O O . LEU A 1 174 ? 14.576 -3.922 -14.665 1.00 89.94 174 LEU A O 1
ATOM 1323 N N . GLY A 1 175 ? 15.119 -4.851 -12.705 1.00 85.31 175 GLY A N 1
ATOM 1324 C CA . GLY A 1 175 ? 16.416 -5.359 -13.158 1.00 85.31 175 GLY A CA 1
ATOM 1325 C C . GLY A 1 175 ? 16.322 -6.423 -14.261 1.00 85.31 175 GLY A C 1
ATOM 1326 O O . GLY A 1 175 ? 17.285 -6.618 -14.999 1.00 85.31 175 GLY A O 1
ATOM 1327 N N . LYS A 1 176 ? 15.182 -7.116 -14.414 1.00 91.19 176 LYS A N 1
ATOM 1328 C CA . LYS A 1 176 ? 14.930 -7.965 -15.590 1.00 91.19 176 LYS A CA 1
ATOM 1329 C C . LYS A 1 176 ? 14.668 -7.111 -16.833 1.00 91.19 176 LYS A C 1
ATOM 1331 O O . LYS A 1 176 ? 15.333 -7.326 -17.837 1.00 91.19 176 LYS A O 1
ATOM 1336 N N . ILE A 1 177 ? 13.773 -6.128 -16.736 1.00 88.19 177 ILE A N 1
ATOM 1337 C CA . ILE A 1 177 ? 13.447 -5.191 -17.827 1.00 88.19 177 ILE A CA 1
ATOM 1338 C C . ILE A 1 177 ? 14.711 -4.448 -18.308 1.00 88.19 177 ILE A C 1
ATOM 1340 O O . ILE A 1 177 ? 14.902 -4.257 -19.507 1.00 88.19 177 ILE A O 1
ATOM 1344 N N . GLU A 1 178 ? 15.622 -4.109 -17.388 1.00 87.75 178 GLU A N 1
ATOM 1345 C CA . GLU A 1 178 ? 16.952 -3.567 -17.698 1.00 87.75 178 GLU A CA 1
ATOM 1346 C C . GLU A 1 178 ? 17.784 -4.501 -18.588 1.00 87.75 178 GLU A C 1
ATOM 1348 O O . GLU A 1 178 ? 18.281 -4.075 -19.628 1.00 87.75 178 GLU A O 1
ATOM 1353 N N . ARG A 1 179 ? 17.924 -5.777 -18.201 1.00 88.75 179 ARG A N 1
ATOM 1354 C CA . ARG A 1 179 ? 18.695 -6.774 -18.967 1.00 88.75 179 ARG A CA 1
ATOM 1355 C C . ARG A 1 179 ? 18.069 -7.066 -20.326 1.00 88.75 179 ARG A C 1
ATOM 1357 O O . ARG A 1 179 ? 18.795 -7.205 -21.308 1.00 88.75 179 ARG A O 1
ATOM 1364 N N . ASP A 1 180 ? 16.744 -7.106 -20.381 1.00 89.81 180 ASP A N 1
ATOM 1365 C CA . ASP A 1 180 ? 15.979 -7.371 -21.599 1.00 89.81 180 ASP A CA 1
ATOM 1366 C C . ASP A 1 180 ? 15.955 -6.149 -22.550 1.00 89.81 180 ASP A C 1
ATOM 1368 O O . ASP A 1 180 ? 15.536 -6.281 -23.697 1.00 89.81 180 ASP A O 1
ATOM 1372 N N . HIS A 1 181 ? 16.459 -4.982 -22.108 1.00 86.81 181 HIS A N 1
ATOM 1373 C CA . HIS A 1 181 ? 16.464 -3.708 -22.847 1.00 86.81 181 HIS A CA 1
ATOM 1374 C C . HIS A 1 181 ? 15.058 -3.314 -23.347 1.00 86.81 181 HIS A C 1
ATOM 1376 O O . HIS A 1 181 ? 14.884 -2.840 -24.471 1.00 86.81 181 HIS A O 1
ATOM 1382 N N . ASP A 1 182 ? 14.047 -3.528 -22.500 1.00 85.00 182 ASP A N 1
ATOM 1383 C CA . ASP A 1 182 ? 12.634 -3.355 -22.838 1.00 85.00 182 ASP A CA 1
ATOM 1384 C C . ASP A 1 182 ? 12.093 -2.001 -22.337 1.00 85.00 182 ASP A C 1
ATOM 1386 O O . ASP A 1 182 ? 11.757 -1.821 -21.166 1.00 85.00 182 ASP A O 1
ATOM 1390 N N . GLU A 1 183 ? 12.006 -1.018 -23.238 1.00 84.06 183 GLU A N 1
ATOM 1391 C CA . GLU A 1 183 ? 11.444 0.309 -22.945 1.00 84.06 183 GLU A CA 1
ATOM 1392 C C . GLU A 1 183 ? 9.945 0.260 -22.587 1.00 84.06 183 GLU A C 1
ATOM 1394 O O . GLU A 1 183 ? 9.478 1.036 -21.745 1.00 84.06 183 GLU A O 1
ATOM 1399 N N . GLU A 1 184 ? 9.174 -0.640 -23.203 1.00 88.06 184 GLU A N 1
ATOM 1400 C CA . GLU A 1 184 ? 7.733 -0.755 -22.959 1.00 88.06 184 GLU A CA 1
ATOM 1401 C C . GLU A 1 184 ? 7.449 -1.486 -21.641 1.00 88.06 184 GLU A C 1
ATOM 1403 O O . GLU A 1 184 ? 6.540 -1.111 -20.893 1.00 88.06 184 GLU A O 1
ATOM 1408 N N . GLY A 1 185 ? 8.297 -2.457 -21.300 1.00 86.75 185 GLY A N 1
ATOM 1409 C CA . GLY A 1 185 ? 8.298 -3.197 -20.044 1.00 86.75 185 GLY A CA 1
ATOM 1410 C C . GLY A 1 185 ? 8.246 -2.299 -18.815 1.00 86.75 185 GLY A C 1
ATOM 1411 O O . GLY A 1 185 ? 7.497 -2.601 -17.889 1.00 86.75 185 GLY A O 1
ATOM 1412 N N . TYR A 1 186 ? 8.933 -1.150 -18.813 1.00 89.06 186 TYR A N 1
ATOM 1413 C CA . TYR A 1 186 ? 8.840 -0.178 -17.714 1.00 89.06 186 TYR A CA 1
ATOM 1414 C C . TYR A 1 186 ? 7.431 0.403 -17.545 1.00 89.06 186 TYR A C 1
ATOM 1416 O O . TYR A 1 186 ? 6.927 0.482 -16.424 1.00 89.06 186 TYR A O 1
ATOM 1424 N N . LYS A 1 187 ? 6.766 0.783 -18.644 1.00 87.88 187 LYS A N 1
ATOM 1425 C CA . LYS A 1 187 ? 5.397 1.336 -18.625 1.00 87.88 187 LYS A CA 1
ATOM 1426 C C . LYS A 1 187 ? 4.396 0.269 -18.183 1.00 87.88 187 LYS A C 1
ATOM 1428 O O . LYS A 1 187 ? 3.591 0.505 -17.283 1.00 87.88 187 LYS A O 1
ATOM 1433 N N . ASN A 1 188 ? 4.519 -0.932 -18.746 1.00 92.00 188 ASN A N 1
ATOM 1434 C CA . ASN A 1 188 ? 3.724 -2.097 -18.362 1.00 92.00 188 ASN A CA 1
ATOM 1435 C C . ASN A 1 188 ? 3.941 -2.465 -16.882 1.00 92.00 188 ASN A C 1
ATOM 1437 O O . ASN A 1 188 ? 2.994 -2.825 -16.179 1.00 92.00 188 ASN A O 1
ATOM 1441 N N . TYR A 1 189 ? 5.162 -2.304 -16.369 1.00 93.88 189 TYR A N 1
ATOM 1442 C CA . TYR A 1 189 ? 5.479 -2.577 -14.975 1.00 93.88 189 TYR A CA 1
ATOM 1443 C C . TYR A 1 189 ? 4.874 -1.563 -13.993 1.00 93.88 189 TYR A C 1
ATOM 1445 O O . TYR A 1 189 ? 4.407 -1.977 -12.933 1.00 93.88 189 TYR A O 1
ATOM 1453 N N . VAL A 1 190 ? 4.782 -0.274 -14.345 1.00 95.50 190 VAL A N 1
ATOM 1454 C CA . VAL A 1 190 ? 4.057 0.722 -13.524 1.00 95.50 190 VAL A CA 1
ATOM 1455 C C . VAL A 1 190 ? 2.590 0.322 -13.339 1.00 95.50 190 VAL A C 1
ATOM 1457 O O . VAL A 1 190 ? 2.087 0.367 -12.219 1.00 95.50 190 VAL A O 1
ATOM 1460 N N . ALA A 1 191 ? 1.921 -0.158 -14.392 1.00 94.00 191 ALA A N 1
ATOM 1461 C CA . ALA A 1 191 ? 0.537 -0.632 -14.298 1.00 94.00 191 ALA A CA 1
ATOM 1462 C C . ALA A 1 191 ? 0.388 -1.917 -13.452 1.00 94.00 191 ALA A C 1
ATOM 1464 O O . ALA A 1 191 ? -0.634 -2.120 -12.795 1.00 94.00 191 ALA A O 1
ATOM 1465 N N . ILE A 1 192 ? 1.403 -2.791 -13.434 1.00 94.81 192 ILE A N 1
ATOM 1466 C CA . ILE A 1 192 ? 1.449 -3.967 -12.544 1.00 94.81 192 ILE A CA 1
ATOM 1467 C C . ILE A 1 192 ? 1.659 -3.536 -11.086 1.00 94.81 192 ILE A C 1
ATOM 1469 O O . ILE A 1 192 ? 1.004 -4.068 -10.189 1.00 94.81 192 ILE A O 1
ATOM 1473 N N . PHE A 1 193 ? 2.554 -2.576 -10.847 1.00 96.62 193 PHE A N 1
ATOM 1474 C CA . PHE A 1 193 ? 2.817 -2.009 -9.526 1.00 96.62 193 PHE A CA 1
ATOM 1475 C C . PHE A 1 193 ? 1.577 -1.307 -8.956 1.00 96.62 193 PHE A C 1
ATOM 1477 O O . PHE A 1 193 ? 1.216 -1.560 -7.812 1.00 96.62 193 PHE A O 1
ATOM 1484 N N . GLU A 1 194 ? 0.881 -0.494 -9.759 1.00 97.75 194 GLU A N 1
ATOM 1485 C CA . GLU A 1 194 ? -0.367 0.174 -9.365 1.00 97.75 194 GLU A CA 1
ATOM 1486 C C . GLU A 1 194 ? -1.392 -0.825 -8.817 1.00 97.75 194 GLU A C 1
ATOM 1488 O O . GLU A 1 194 ? -1.901 -0.653 -7.709 1.00 97.75 194 GLU A O 1
ATOM 1493 N N . LYS A 1 195 ? -1.647 -1.904 -9.569 1.00 96.75 195 LYS A N 1
ATOM 1494 C CA . LYS A 1 195 ? -2.582 -2.962 -9.169 1.00 96.75 195 LYS A CA 1
ATOM 1495 C C . LYS A 1 195 ? -2.167 -3.618 -7.854 1.00 96.75 195 LYS A C 1
ATOM 1497 O O . LYS A 1 195 ? -3.013 -3.759 -6.978 1.00 96.75 195 LYS A O 1
ATOM 1502 N N . LYS A 1 196 ? -0.880 -3.949 -7.692 1.00 96.56 196 LYS A N 1
ATOM 1503 C CA . LYS A 1 196 ? -0.347 -4.534 -6.451 1.00 96.56 196 LYS A CA 1
ATOM 1504 C C . LYS A 1 196 ? -0.475 -3.604 -5.243 1.00 96.56 196 LYS A C 1
ATOM 1506 O O . LYS A 1 196 ? -0.846 -4.066 -4.172 1.00 96.56 196 LYS A O 1
ATOM 1511 N N . CYS A 1 197 ? -0.212 -2.308 -5.402 1.00 97.00 197 CYS A N 1
ATOM 1512 C CA . CYS A 1 197 ? -0.405 -1.334 -4.325 1.00 97.00 197 CYS A CA 1
ATOM 1513 C C . CYS A 1 197 ? -1.879 -1.218 -3.921 1.00 97.00 197 CYS A C 1
ATOM 1515 O O . CYS A 1 197 ? -2.181 -1.188 -2.734 1.00 97.00 197 CYS A O 1
ATOM 1517 N N . ILE A 1 198 ? -2.801 -1.187 -4.888 1.00 97.81 198 ILE A N 1
ATOM 1518 C CA . ILE A 1 198 ? -4.246 -1.144 -4.610 1.00 97.81 198 ILE A CA 1
ATOM 1519 C C . ILE A 1 198 ? -4.710 -2.435 -3.917 1.00 97.81 198 ILE A C 1
ATOM 1521 O O . ILE A 1 198 ? -5.488 -2.367 -2.972 1.00 97.81 198 ILE A O 1
ATOM 1525 N N . GLU A 1 199 ? -4.211 -3.597 -4.340 1.00 97.56 199 GLU A N 1
ATOM 1526 C CA . GLU A 1 199 ? -4.465 -4.890 -3.691 1.00 97.56 199 GLU A CA 1
ATOM 1527 C C . GLU A 1 199 ? -3.961 -4.905 -2.237 1.00 97.56 199 GLU A C 1
ATOM 1529 O O . GLU A 1 199 ? -4.729 -5.222 -1.333 1.00 97.56 199 GLU A O 1
ATOM 1534 N N . ALA A 1 200 ? -2.723 -4.464 -1.988 1.00 97.06 200 ALA A N 1
ATOM 1535 C CA . ALA A 1 200 ? -2.153 -4.363 -0.642 1.00 97.06 200 ALA A CA 1
ATOM 1536 C C . ALA A 1 200 ? -2.936 -3.397 0.269 1.00 97.06 200 ALA A C 1
ATOM 1538 O O . ALA A 1 200 ? -3.196 -3.719 1.427 1.00 97.06 200 ALA A O 1
ATOM 1539 N N . ILE A 1 201 ? -3.363 -2.241 -0.257 1.00 97.88 201 ILE A N 1
ATOM 1540 C CA . ILE A 1 201 ? -4.222 -1.286 0.463 1.00 97.88 201 ILE A CA 1
ATOM 1541 C C . ILE A 1 201 ? -5.580 -1.922 0.803 1.00 97.88 201 ILE A C 1
ATOM 1543 O O . ILE A 1 201 ? -6.055 -1.789 1.928 1.00 97.88 201 ILE A O 1
ATOM 1547 N N . ASN A 1 202 ? -6.205 -2.628 -0.143 1.00 97.75 202 ASN A N 1
ATOM 1548 C CA . ASN A 1 202 ? -7.509 -3.262 0.070 1.00 97.75 202 ASN A CA 1
ATOM 1549 C C . ASN A 1 202 ? -7.441 -4.406 1.091 1.00 97.75 202 ASN A C 1
ATOM 1551 O O . ASN A 1 202 ? -8.338 -4.525 1.923 1.00 97.75 202 ASN A O 1
ATOM 1555 N N . ASN A 1 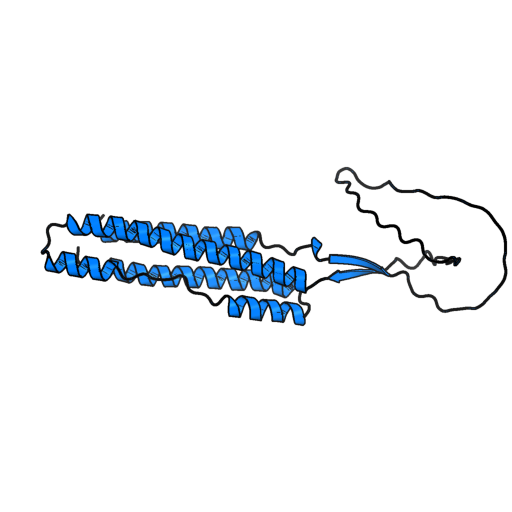203 ? -6.375 -5.210 1.065 1.00 97.56 203 ASN A N 1
ATOM 1556 C CA . ASN A 1 203 ? -6.158 -6.274 2.044 1.00 97.56 203 ASN A CA 1
ATOM 1557 C C . ASN A 1 203 ? -5.980 -5.684 3.451 1.00 97.56 203 ASN A C 1
ATOM 1559 O O . ASN A 1 203 ? -6.694 -6.075 4.372 1.00 97.56 203 ASN A O 1
ATOM 1563 N N . ALA A 1 204 ? -5.125 -4.665 3.598 1.00 96.69 204 ALA A N 1
ATOM 1564 C CA . ALA A 1 204 ? -4.941 -3.966 4.869 1.00 96.69 204 ALA A CA 1
ATOM 1565 C C . ALA A 1 204 ? -6.244 -3.311 5.374 1.00 96.69 204 ALA A C 1
ATOM 1567 O O . ALA A 1 204 ? -6.523 -3.318 6.578 1.00 96.69 204 ALA A O 1
ATOM 1568 N N . TYR A 1 205 ? -7.068 -2.779 4.468 1.00 97.19 205 TYR A N 1
ATOM 1569 C CA . TYR A 1 205 ? -8.387 -2.238 4.788 1.00 97.19 205 TYR A CA 1
ATOM 1570 C C . TYR A 1 205 ? -9.347 -3.306 5.323 1.00 97.19 205 TYR A C 1
ATOM 1572 O O . TYR A 1 205 ? -9.885 -3.127 6.415 1.00 97.19 205 TYR A O 1
ATOM 1580 N N . GLU A 1 206 ? -9.543 -4.419 4.611 1.00 96.81 206 GLU A N 1
ATOM 1581 C CA . GLU A 1 206 ? -10.464 -5.483 5.040 1.00 96.81 206 GLU A CA 1
ATOM 1582 C C . GLU A 1 206 ? -9.993 -6.161 6.340 1.00 96.81 206 GLU A C 1
ATOM 1584 O O . GLU A 1 206 ? -10.804 -6.419 7.233 1.00 96.81 206 GLU A O 1
ATOM 1589 N N . GLU A 1 207 ? -8.681 -6.351 6.523 1.00 95.44 207 GLU A N 1
ATOM 1590 C CA . GLU A 1 207 ? -8.105 -6.810 7.793 1.00 95.44 207 GLU A CA 1
ATOM 1591 C C . GLU A 1 207 ? -8.491 -5.890 8.960 1.00 95.44 207 GLU A C 1
ATOM 1593 O O . GLU A 1 207 ? -9.034 -6.359 9.965 1.00 95.44 207 GLU A O 1
ATOM 1598 N N . GLN A 1 208 ? -8.261 -4.577 8.838 1.00 94.94 208 GLN A N 1
ATOM 1599 C CA . GLN A 1 208 ? -8.547 -3.628 9.919 1.00 94.94 208 GLN A CA 1
ATOM 1600 C C . GLN A 1 208 ? -10.052 -3.411 10.125 1.00 94.94 208 GLN A C 1
ATOM 1602 O O . GLN A 1 208 ? -10.505 -3.278 11.264 1.00 94.94 208 GLN A O 1
ATOM 1607 N N . LYS A 1 209 ? -10.845 -3.436 9.053 1.00 94.94 209 LYS A N 1
ATOM 1608 C CA . LYS A 1 209 ? -12.310 -3.408 9.110 1.00 94.94 209 LYS A CA 1
ATOM 1609 C C . LYS A 1 209 ? -12.848 -4.604 9.894 1.00 94.94 209 LYS A C 1
ATOM 1611 O O . LYS A 1 209 ? -13.647 -4.399 10.803 1.00 94.94 209 LYS A O 1
ATOM 1616 N N . SER A 1 210 ? -12.321 -5.812 9.671 1.00 93.75 210 SER A N 1
ATOM 1617 C CA . SER A 1 210 ? -12.698 -7.005 10.448 1.00 93.75 210 SER A CA 1
ATOM 1618 C C . SER A 1 210 ? -12.402 -6.875 11.952 1.00 93.75 210 SER A C 1
ATOM 1620 O O . SER A 1 210 ? -13.048 -7.524 12.775 1.00 93.75 210 SER A O 1
ATOM 1622 N N . VAL A 1 211 ? -11.414 -6.057 12.345 1.00 92.06 211 VAL A N 1
ATOM 1623 C CA . VAL A 1 211 ? -11.140 -5.732 13.758 1.00 92.06 211 VAL A CA 1
ATOM 1624 C C . VAL A 1 211 ? -12.245 -4.835 14.319 1.00 92.06 211 VAL A C 1
ATOM 1626 O O . VAL A 1 211 ? -12.714 -5.079 15.428 1.00 92.06 211 VAL A O 1
ATOM 1629 N N . TYR A 1 212 ? -12.687 -3.828 13.562 1.00 91.38 212 TYR A N 1
ATOM 1630 C CA . TYR A 1 212 ? -13.735 -2.895 13.992 1.00 91.38 212 TYR A CA 1
ATOM 1631 C C . TYR A 1 212 ? -15.141 -3.518 13.965 1.00 91.38 212 TYR A C 1
ATOM 1633 O O . TYR A 1 212 ? -15.953 -3.222 14.837 1.00 91.38 212 TYR A O 1
ATOM 1641 N N . GLU A 1 213 ? -15.429 -4.425 13.030 1.00 91.19 213 GLU A N 1
ATOM 1642 C CA . GLU A 1 213 ? -16.709 -5.150 12.951 1.00 91.19 213 GLU A CA 1
ATOM 1643 C C . GLU A 1 213 ? -16.921 -6.132 14.115 1.00 91.19 213 GLU A C 1
ATOM 1645 O O . GLU A 1 213 ? -18.061 -6.398 14.495 1.00 91.19 213 GLU A O 1
ATOM 1650 N N . ARG A 1 214 ? -15.835 -6.635 14.723 1.00 88.94 214 ARG A N 1
ATOM 1651 C CA . ARG A 1 214 ? -15.875 -7.505 15.914 1.00 88.94 214 ARG A CA 1
ATOM 1652 C C . ARG A 1 214 ? -16.214 -6.771 17.218 1.00 88.94 214 ARG A C 1
ATOM 1654 O O . ARG A 1 214 ? -16.421 -7.426 18.238 1.00 88.94 214 ARG A O 1
ATOM 1661 N N . LEU A 1 215 ? -16.278 -5.440 17.204 1.00 86.19 215 LEU A N 1
ATOM 1662 C CA . LEU A 1 215 ? -16.681 -4.641 18.361 1.00 86.19 215 LEU A CA 1
ATOM 1663 C C . LEU A 1 215 ? -18.196 -4.783 18.589 1.00 86.19 215 LEU A C 1
ATOM 1665 O O . LEU A 1 215 ? -19.004 -4.559 17.686 1.00 86.19 215 LEU A O 1
ATOM 1669 N N . GLN A 1 216 ? -18.582 -5.183 19.804 1.00 74.69 216 GLN A N 1
ATOM 1670 C CA . GLN A 1 216 ? -19.962 -5.578 20.131 1.00 74.69 216 GLN A CA 1
ATOM 1671 C C . GLN A 1 216 ? -20.900 -4.408 20.503 1.00 74.69 216 GLN A C 1
ATOM 1673 O O . GLN A 1 216 ? -22.021 -4.649 20.943 1.00 74.69 216 GLN A O 1
ATOM 1678 N N . PHE A 1 217 ? -20.470 -3.160 20.285 1.00 68.19 217 PHE A N 1
ATOM 1679 C CA . PHE A 1 217 ? -21.179 -1.908 20.605 1.00 68.19 217 PHE A CA 1
ATOM 1680 C C . PHE A 1 217 ? -21.265 -0.963 19.386 1.00 68.19 217 PHE A C 1
ATOM 1682 O O . PHE A 1 217 ? -20.467 -1.128 18.432 1.00 68.19 217 PHE A O 1
#

Secondary structure (DSSP, 8-state):
--HHHHHHHHHHHHHHHHHHHHHHHHTT----GGGEEEEEEPPPPP-----------------------SS-------------------TTS--EEEEEE-HHHHHHHHHHHHHHHHHHHHHHHHHHHHHHHHHHHHHHHTSSS-HHHHHHHHHHHH--------HHHHHHHHHHHHHHT-HHHHHHHHHHHHHHHHHHHHHHHHHHHHHHHT---

Sequence (217 aa):
MSVKEKYIAALNDEQAKMVSYVKQMTAKVTFPETAVTTNYIKPAKHTVASGICLAGGALSIAVGLYLEKNGISAVGGVAMACGAGLWAIDRKKKPIAKRDIAYYKVTSHYYKALSDIFKHITNNWTDSLVELKSKLKAEIMLQNISDEEKNSAIQSVLTTSVVDMSMADVSSKLGKIERDHDEEGYKNYVAIFEKKCIEAINNAYEEQKSVYERLQF

Foldseek 3Di:
DDLLVVLLVLLVVLLVVLLVLLVVLLVVLDQPCVQKDWDFAQDDDDDDDDDDDDDDDDDDDPDDDDDDPPDDDDDDDDDDDDDDDPDDHPPVDDTDTDIDGNLVVRLVSLLVSLVVSLVVSQVSLVVSLVVSLVVSLVVLVVDPDDPVLSVVLNVLSVDAFTLDDDSVVVSVQSVVCSVVVPPVSSSVVSVVSSVSSSVSSVVRSVVNSVSSVPRPD

Solvent-accessible surface area (backbone atoms only — not comparable to full-atom values): 13435 Å² total; per-residue (Å²): 131,52,66,40,56,53,54,48,52,50,52,50,53,53,49,52,52,47,50,49,49,48,57,60,51,52,77,65,68,69,84,62,66,90,37,53,45,81,46,71,46,71,80,86,76,83,87,76,94,76,81,88,85,84,81,88,82,92,76,88,81,85,76,78,88,88,90,60,71,98,62,80,83,75,91,85,87,81,88,82,91,75,81,94,72,92,75,84,74,67,87,83,64,76,66,48,73,42,82,40,69,47,42,72,54,45,40,51,51,52,51,50,57,53,50,55,54,49,53,50,50,41,48,51,53,53,52,52,49,55,53,52,42,55,53,48,48,54,57,47,72,70,46,100,64,56,70,67,57,40,50,54,47,46,59,48,56,68,63,75,59,61,60,64,76,67,63,64,57,51,52,54,52,42,56,46,33,43,75,68,69,39,78,61,50,57,60,56,43,46,58,52,48,49,52,51,52,45,50,22,46,50,52,23,46,53,55,42,43,57,46,44,68,68,45,95,96

Mean predicted aligned error: 13.87 Å

Radius of gyration: 30.84 Å; Cα contacts (8 Å, |Δi|>4): 147; chains: 1; bounding box: 71×38×87 Å